Protein AF-A0A0C3FB04-F1 (afdb_monomer_lite)

Sequence (297 aa):
MLVHAVMDLLRGSLTVVPEKDERKKEEKRMLMSLEVWSKAQNLLAKLDSHLKGTCTLTELQDLYDRFVTFLEALRVEKLPAEFLEIKRNAHKVMRPYHSQTLQLVSQCRTLAGYFLKYNNAKNLEALVAALEAAVNALKEATNAINKIEQHTESAAAVKAFANARAEIEKCFKQYDLESGASERSKNMEMAQKKDKERLEQLNTRFSKGDTSKPASLSLIKVTLKVNGKPDVTYETEDTTALSAILWKRAQNEPSLLQGHFEHIASGKRERERIGHNNQVKQIGGTGSTRILYLVSA

Secondary structure (DSSP, 8-state):
-HHHHHHHHHH--------S-HHHHHHHHHHTSHHHHHHHHHHHHHHHHHHTT-S-HHHHHHHHHHHHHHHHHH------HHHHHHHHHHTT--TTSHHHHHHHHHHHHHHHHHHHHH--GGGHHHHHHHHHHHHHHHHHHHHHHHTTTS-PPPHHHHHHHHHHHHHHHHHHHHTT--TTHHHHHHHHHHHHHHHHHHHHHHHHHHHS---S--TT---EEEEEEETTS--EEEEE-TT-BHHHHHHHHHTT-GGGGG-EEEEE-TT-SSEEEE-TT-BGGGS--STTEEEEEEE--

pLDDT: mean 76.71, std 14.87, range [33.38, 93.88]

Foldseek 3Di:
DVVVVVVCVVVPPDPPPPDPDPVVVVVVVLCVDPVLVVLVVVLVVQVVCVVVVNDDPVVSVVSVVVSVVVVLLSPQVPQDPLLVLLVVLLVLQDQLCNQLSVLLNVLLVVLSVLCNVPVDPVLRVLNVQLSVLSSQLSVQSNVVVVVPPPLDDDPSNVVSSVSSLVSSVVSCVVSVNCVCVVVSVVSSVVSNVSSVVVSVVVCVVVVVPPPPPPPPFLFAWEWEDEPPDDIDIDGDGQQDFQLVVQVVVCVVPVQLNQWWKWAAAPPHPDIDTDDRRDGNNVGHDDGRYGYIYTYGD

Radius of gyration: 33.84 Å; chains: 1; bounding box: 70×48×94 Å

Organism: Piloderma croceum (strain F 1598) (NCBI:txid765440)

Structure (mmCIF, N/CA/C/O backbone):
data_AF-A0A0C3FB04-F1
#
_entry.id   AF-A0A0C3FB04-F1
#
loop_
_atom_site.group_PDB
_atom_site.id
_atom_site.type_symbol
_atom_site.label_atom_id
_atom_site.label_alt_id
_atom_site.label_comp_id
_atom_site.label_asym_id
_atom_site.label_entity_id
_atom_site.label_seq_id
_atom_site.pdbx_PDB_ins_code
_atom_site.Cartn_x
_atom_site.Cartn_y
_atom_site.Cartn_z
_atom_site.occupancy
_atom_site.B_iso_or_equiv
_atom_site.auth_seq_id
_atom_site.auth_comp_id
_atom_site.auth_asym_id
_atom_site.auth_atom_id
_atom_site.pdbx_PDB_model_num
ATOM 1 N N . MET A 1 1 ? -38.058 3.256 22.081 1.00 37.28 1 MET A N 1
ATOM 2 C CA . MET A 1 1 ? -37.733 2.563 20.810 1.00 37.28 1 MET A CA 1
ATOM 3 C C . MET A 1 1 ? -36.599 1.544 20.959 1.00 37.28 1 MET A C 1
ATOM 5 O O . MET A 1 1 ? -36.813 0.402 20.589 1.00 37.28 1 MET A O 1
ATOM 9 N N . LEU A 1 2 ? -35.454 1.879 21.571 1.00 33.38 2 LEU A N 1
ATOM 10 C CA . LEU A 1 2 ? -34.337 0.931 21.780 1.00 33.38 2 LEU A CA 1
ATOM 11 C C . LEU A 1 2 ? -34.635 -0.228 22.755 1.00 33.38 2 LEU A C 1
ATOM 13 O O . LEU A 1 2 ? -34.188 -1.344 22.524 1.00 33.38 2 LEU A O 1
ATOM 17 N N . VAL A 1 3 ? -35.459 -0.005 23.785 1.00 36.41 3 VAL A N 1
ATOM 18 C CA . VAL A 1 3 ? -35.887 -1.068 24.721 1.00 36.41 3 VAL A CA 1
ATOM 19 C C . VAL A 1 3 ? -36.746 -2.135 24.027 1.00 36.41 3 VAL A C 1
ATOM 21 O O . VAL A 1 3 ? -36.618 -3.314 24.339 1.00 36.41 3 VAL A O 1
ATOM 24 N N . HIS A 1 4 ? -37.558 -1.746 23.034 1.00 34.69 4 HIS A N 1
ATOM 25 C CA . HIS A 1 4 ? -38.312 -2.701 22.215 1.00 34.69 4 HIS A CA 1
ATOM 26 C C . HIS A 1 4 ? -37.387 -3.513 21.306 1.00 34.69 4 HIS A C 1
ATOM 28 O O . HIS A 1 4 ? -37.519 -4.724 21.270 1.00 34.69 4 HIS A O 1
ATOM 34 N N . ALA A 1 5 ? -36.377 -2.892 20.688 1.00 38.94 5 ALA A N 1
ATOM 35 C CA . ALA A 1 5 ? -35.407 -3.610 19.859 1.00 38.94 5 ALA A CA 1
ATOM 36 C C . ALA A 1 5 ? -34.577 -4.641 20.652 1.00 38.94 5 ALA A C 1
ATOM 38 O O . ALA A 1 5 ? -34.301 -5.725 20.147 1.00 38.94 5 ALA A O 1
ATOM 39 N N . VAL A 1 6 ? -34.212 -4.335 21.904 1.00 42.16 6 VAL A N 1
ATOM 40 C CA . VAL A 1 6 ? -33.482 -5.266 22.787 1.00 42.16 6 VAL A CA 1
ATOM 41 C C . VAL A 1 6 ? -34.400 -6.380 23.308 1.00 42.16 6 VAL A C 1
ATOM 43 O O . VAL A 1 6 ? -33.993 -7.540 23.343 1.00 42.16 6 VAL A O 1
ATOM 46 N N . MET A 1 7 ? -35.656 -6.065 23.643 1.00 41.69 7 MET A N 1
ATOM 47 C CA . MET A 1 7 ? -36.666 -7.060 24.033 1.00 41.69 7 MET A CA 1
ATOM 48 C C . MET A 1 7 ? -37.085 -7.970 22.869 1.00 41.69 7 MET A C 1
ATOM 50 O O . MET A 1 7 ? -37.296 -9.160 23.089 1.00 41.69 7 MET A O 1
ATOM 54 N N . ASP A 1 8 ? -37.153 -7.457 21.641 1.00 42.53 8 ASP A N 1
ATOM 55 C CA . ASP A 1 8 ? -37.449 -8.239 20.435 1.00 42.53 8 ASP A CA 1
ATOM 56 C C . ASP A 1 8 ? -36.265 -9.145 20.054 1.00 42.53 8 ASP A C 1
ATOM 58 O O . ASP A 1 8 ? -36.472 -10.270 19.596 1.00 42.53 8 ASP A O 1
ATOM 62 N N . LEU A 1 9 ? -35.023 -8.727 20.338 1.00 44.19 9 LEU A N 1
ATOM 63 C CA . LEU A 1 9 ? -33.836 -9.581 20.210 1.00 44.19 9 LEU A CA 1
ATOM 64 C C . LEU A 1 9 ? -33.805 -10.704 21.262 1.00 44.19 9 LEU A C 1
ATOM 66 O O . LEU A 1 9 ? -33.392 -11.820 20.954 1.00 44.19 9 LEU A O 1
ATOM 70 N N . LEU A 1 10 ? -34.255 -10.414 22.489 1.00 42.81 10 LEU A N 1
ATOM 71 C CA . LEU A 1 10 ? -34.324 -11.376 23.597 1.00 42.81 10 LEU A CA 1
ATOM 72 C C . LEU A 1 10 ? -35.517 -12.340 23.475 1.00 42.81 10 LEU A C 1
ATOM 74 O O . LEU A 1 10 ? -35.394 -13.503 23.851 1.00 42.81 10 LEU A O 1
ATOM 78 N N . ARG A 1 11 ? -36.653 -11.900 22.914 1.00 44.22 11 ARG A N 1
ATOM 79 C CA . ARG A 1 11 ? -37.803 -12.768 22.583 1.00 44.22 11 ARG A CA 1
ATOM 80 C C . ARG A 1 11 ? -37.593 -13.569 21.293 1.00 44.22 11 ARG A C 1
ATOM 82 O O . ARG A 1 11 ? -38.241 -14.592 21.104 1.00 44.22 11 ARG A O 1
ATOM 89 N N . GLY A 1 12 ? -36.681 -13.134 20.425 1.00 39.59 12 GLY A N 1
ATOM 90 C CA . GLY A 1 12 ? -36.404 -13.714 19.110 1.00 39.59 12 GLY A CA 1
ATOM 91 C C . GLY A 1 12 ? -35.490 -14.946 19.079 1.00 39.59 12 GLY A C 1
ATOM 92 O O . GLY A 1 12 ? -34.876 -15.201 18.042 1.00 39.59 12 GLY A O 1
ATOM 93 N N . SER A 1 13 ? -35.364 -15.733 20.154 1.00 46.00 13 SER A N 1
ATOM 94 C CA . SER A 1 13 ? -34.745 -17.059 20.029 1.00 46.00 13 SER A CA 1
ATOM 95 C C . SER A 1 13 ? -35.788 -18.060 19.528 1.00 46.00 13 SER A C 1
ATOM 97 O O . SER A 1 13 ? -36.655 -18.439 20.309 1.00 46.00 13 SER A O 1
ATOM 99 N N . LEU A 1 14 ? -35.709 -18.477 18.253 1.00 37.06 14 LEU A N 1
ATOM 100 C CA . LEU A 1 14 ? -35.832 -19.892 17.821 1.00 37.06 14 LEU A CA 1
ATOM 101 C C . LEU A 1 14 ? -36.008 -20.127 16.314 1.00 37.06 14 LEU A C 1
ATOM 103 O O . LEU A 1 14 ? -35.983 -21.281 15.896 1.00 37.06 14 LEU A O 1
ATOM 107 N N . THR A 1 15 ? -36.097 -19.114 15.453 1.00 34.28 15 THR A N 1
ATOM 108 C CA . THR A 1 15 ? -36.020 -19.387 14.008 1.00 34.28 15 THR A CA 1
ATOM 109 C C . THR A 1 15 ? -34.567 -19.334 13.556 1.00 34.28 15 THR A C 1
ATOM 111 O O . THR A 1 15 ? -34.034 -18.273 13.226 1.00 34.28 15 THR A O 1
ATOM 114 N N . VAL A 1 16 ? -33.917 -20.502 13.549 1.00 42.31 16 VAL A N 1
ATOM 115 C CA . VAL A 1 16 ? -32.653 -20.746 12.840 1.00 42.31 16 VAL A CA 1
ATOM 116 C C . VAL A 1 16 ? -32.939 -20.642 11.341 1.00 42.31 16 VAL A C 1
ATOM 118 O O . VAL A 1 16 ? -33.059 -21.635 10.631 1.00 42.31 16 VAL A O 1
ATOM 121 N N . VAL A 1 17 ? -33.105 -19.416 10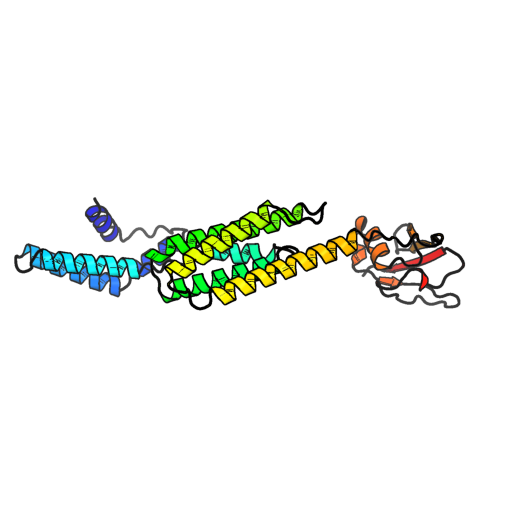.851 1.00 39.81 17 VAL A N 1
ATOM 122 C CA . VAL A 1 17 ? -33.005 -19.141 9.422 1.00 39.81 17 VAL A CA 1
ATOM 123 C C . VAL A 1 17 ? -31.511 -19.168 9.104 1.00 39.81 17 VAL A C 1
ATOM 125 O O . VAL A 1 17 ? -30.749 -18.450 9.761 1.00 39.81 17 VAL A O 1
ATOM 128 N N . PRO A 1 18 ? -31.049 -20.003 8.158 1.00 37.28 18 PRO A N 1
ATOM 129 C CA . PRO A 1 18 ? -29.648 -20.030 7.769 1.00 37.28 18 PRO A CA 1
ATOM 130 C C . PRO A 1 18 ? -29.292 -18.703 7.086 1.00 37.28 18 PRO A C 1
ATOM 132 O O . PRO A 1 18 ? -29.478 -18.516 5.885 1.00 37.28 18 PRO A O 1
ATOM 135 N N . GLU A 1 19 ? -28.805 -17.749 7.877 1.00 46.69 19 GLU A N 1
ATOM 136 C CA . GLU A 1 19 ? -28.277 -16.477 7.397 1.00 46.69 19 GLU A CA 1
ATOM 137 C C . GLU A 1 19 ? -26.945 -16.744 6.681 1.00 46.69 19 GLU A C 1
ATOM 139 O O . GLU A 1 19 ? -25.983 -17.211 7.289 1.00 46.69 19 GLU A O 1
ATOM 144 N N . LYS A 1 20 ? -26.900 -16.462 5.370 1.00 46.09 20 LYS A N 1
ATOM 145 C CA . LYS A 1 20 ? -25.712 -16.631 4.507 1.00 46.09 20 LYS A CA 1
ATOM 146 C C . LYS A 1 20 ? -24.540 -15.708 4.872 1.00 46.09 20 LYS A C 1
ATOM 148 O O . LYS A 1 20 ? -23.463 -15.847 4.301 1.00 46.09 20 LYS A O 1
ATOM 153 N N . ASP A 1 21 ? -24.751 -14.758 5.778 1.00 48.25 21 ASP A N 1
ATOM 154 C CA . ASP A 1 21 ? -23.776 -13.733 6.124 1.00 48.25 21 ASP A CA 1
ATOM 155 C C . ASP A 1 21 ? -22.999 -14.152 7.381 1.00 48.25 21 ASP A C 1
ATOM 157 O O . ASP A 1 21 ? -23.477 -14.024 8.511 1.00 48.25 21 ASP A O 1
ATOM 161 N N . GLU A 1 22 ? -21.785 -14.672 7.180 1.00 51.78 22 GLU A N 1
ATOM 162 C CA . GLU A 1 22 ? -20.853 -15.095 8.243 1.00 51.78 22 GLU A CA 1
ATOM 163 C C . GLU A 1 22 ? -20.675 -14.009 9.329 1.00 51.78 22 GLU A C 1
ATOM 165 O O . GLU A 1 22 ? -20.507 -14.330 10.506 1.00 51.78 22 GLU A O 1
ATOM 170 N N . ARG A 1 23 ? -20.817 -12.722 8.962 1.00 49.25 23 ARG A N 1
ATOM 171 C CA . ARG A 1 23 ? -20.740 -11.562 9.873 1.00 49.25 23 ARG A CA 1
ATOM 172 C C . ARG A 1 23 ? -21.799 -11.601 10.975 1.00 49.25 23 ARG A C 1
ATOM 174 O O . ARG A 1 23 ? -21.465 -11.507 12.153 1.00 49.25 23 ARG A O 1
ATOM 181 N N . LYS A 1 24 ? -23.064 -11.821 10.606 1.00 54.47 24 LYS A N 1
ATOM 182 C CA . LYS A 1 24 ? -24.186 -11.848 11.559 1.00 54.47 24 LYS A CA 1
ATOM 183 C C . LYS A 1 24 ? -24.142 -13.070 12.472 1.00 54.47 24 LYS A C 1
ATOM 185 O O . LYS A 1 24 ? -24.641 -13.038 13.595 1.00 54.47 24 LYS A O 1
ATOM 190 N N . LYS A 1 25 ? -23.543 -14.164 11.996 1.00 57.09 25 LYS A N 1
ATOM 191 C CA . LYS A 1 25 ? -23.400 -15.415 12.750 1.00 57.09 25 LYS A CA 1
ATOM 192 C C . LYS A 1 25 ? -22.383 -15.278 13.882 1.00 57.09 25 LYS A C 1
ATOM 194 O O . LYS A 1 25 ? -22.600 -15.819 14.965 1.00 57.09 25 LYS A O 1
ATOM 199 N N . GLU A 1 26 ? -21.296 -14.553 13.643 1.00 54.94 26 GLU A N 1
ATOM 200 C CA . GLU A 1 26 ? -20.238 -14.336 14.629 1.00 54.94 26 GLU A CA 1
ATOM 201 C C . GLU A 1 26 ? -20.618 -13.256 15.653 1.00 54.94 26 GLU A C 1
ATOM 203 O O . GLU A 1 26 ? -20.438 -13.473 16.849 1.00 54.94 26 GLU A O 1
ATOM 208 N N . GLU A 1 27 ? -21.280 -12.177 15.221 1.00 56.44 27 GLU A N 1
ATOM 209 C CA . GLU A 1 27 ? -21.899 -11.192 16.124 1.00 56.44 27 GLU A CA 1
ATOM 210 C C . GLU A 1 27 ? -22.939 -11.840 17.047 1.00 56.44 27 GLU A C 1
ATOM 212 O O . GLU A 1 27 ? -22.905 -11.631 18.260 1.00 56.44 27 GLU A O 1
ATOM 217 N N . LYS A 1 28 ? -23.814 -12.707 16.510 1.00 63.09 28 LYS A N 1
ATOM 218 C CA . LYS A 1 28 ? -24.746 -13.496 17.332 1.00 63.09 28 LYS A CA 1
ATOM 219 C C . LYS A 1 28 ? -24.009 -14.370 18.347 1.00 63.09 28 LYS A C 1
ATOM 221 O O . LYS A 1 28 ? -24.443 -14.434 19.489 1.00 63.09 28 LYS A O 1
ATOM 226 N N . ARG A 1 29 ? -22.896 -15.020 17.980 1.00 63.53 29 ARG A N 1
ATOM 227 C CA . ARG A 1 29 ? -22.105 -15.832 18.929 1.00 63.53 29 ARG A CA 1
ATOM 228 C C . ARG A 1 29 ? -21.470 -14.995 20.038 1.00 63.53 29 ARG A C 1
ATOM 230 O O . ARG A 1 29 ? -21.470 -15.445 21.177 1.00 63.53 29 ARG A O 1
ATOM 237 N N . MET A 1 30 ? -20.959 -13.804 19.727 1.00 61.84 30 MET A N 1
ATOM 238 C CA . MET A 1 30 ? -20.375 -12.911 20.735 1.00 61.84 30 MET A CA 1
ATOM 239 C C . MET A 1 30 ? -21.437 -12.338 21.681 1.00 61.84 30 MET A C 1
ATOM 241 O O . MET A 1 30 ? -21.228 -12.321 22.892 1.00 61.84 30 MET A O 1
ATOM 245 N N . LEU A 1 31 ? -22.606 -11.951 21.159 1.00 64.31 31 LEU A N 1
ATOM 246 C CA . LEU A 1 31 ? -23.754 -11.524 21.972 1.00 64.31 31 LEU A CA 1
ATOM 247 C C . LEU A 1 31 ? -24.335 -12.669 22.818 1.00 64.31 31 LEU A C 1
ATOM 249 O O . LEU A 1 31 ? -24.886 -12.429 23.885 1.00 64.31 31 LEU A O 1
ATOM 253 N N . MET A 1 32 ? -24.172 -13.916 22.367 1.00 65.62 32 MET A N 1
ATOM 254 C CA . MET A 1 32 ? -24.508 -15.128 23.123 1.00 65.62 32 MET A CA 1
ATOM 255 C C . MET A 1 32 ? -23.403 -15.559 24.101 1.00 65.62 32 MET A C 1
ATOM 257 O O . MET A 1 32 ? -23.539 -16.603 24.740 1.00 65.62 32 MET A O 1
ATOM 261 N N . SER A 1 33 ? -22.302 -14.810 24.225 1.00 73.62 33 SER A N 1
ATOM 262 C CA . SER A 1 33 ? -21.228 -15.169 25.152 1.00 73.62 33 SER A CA 1
ATOM 263 C C . SER A 1 33 ? -21.699 -15.105 26.607 1.00 73.62 33 SER A C 1
ATOM 265 O O . SER A 1 33 ? -22.528 -14.277 26.995 1.00 73.62 33 SER A O 1
ATOM 267 N N . LEU A 1 34 ? -21.145 -15.997 27.430 1.00 73.94 34 LEU A N 1
ATOM 268 C CA . LEU A 1 34 ? -21.537 -16.160 28.830 1.00 73.94 34 LEU A CA 1
ATOM 269 C C . LEU A 1 34 ? -21.280 -14.887 29.661 1.00 73.94 34 LEU A C 1
ATOM 271 O O . LEU A 1 34 ? -22.013 -14.597 30.601 1.00 73.94 34 LEU A O 1
ATOM 275 N N . GLU A 1 35 ? -20.269 -14.101 29.282 1.00 75.19 35 GLU A N 1
ATOM 276 C CA . GLU A 1 35 ? -19.929 -12.827 29.924 1.00 75.19 35 GLU A CA 1
ATOM 277 C C . GLU A 1 35 ? -20.911 -11.697 29.587 1.00 75.19 35 GLU A C 1
ATOM 279 O O . GLU A 1 35 ? -21.252 -10.900 30.463 1.00 75.19 35 GLU A O 1
ATOM 284 N N . VAL A 1 36 ? -21.403 -11.633 28.343 1.00 80.00 36 VAL A N 1
ATOM 285 C CA . VAL A 1 36 ? -22.462 -10.682 27.959 1.00 80.00 36 VAL A CA 1
ATOM 286 C C . VAL A 1 36 ? -23.743 -11.005 28.712 1.00 80.00 36 VAL A C 1
ATOM 288 O O . VAL A 1 36 ? -24.353 -10.110 29.301 1.00 80.00 36 VAL A O 1
ATOM 291 N N . TRP A 1 37 ? -24.110 -12.286 28.766 1.00 80.88 37 TRP A N 1
ATOM 292 C CA . TRP A 1 37 ? -25.287 -12.741 29.498 1.00 80.88 37 TRP A CA 1
ATOM 293 C C . TRP A 1 37 ? -25.193 -12.486 31.001 1.00 80.88 37 TRP A C 1
ATOM 295 O O . TRP A 1 37 ? -26.170 -12.024 31.586 1.00 80.88 37 TRP A O 1
ATOM 305 N N . SER A 1 38 ? -24.039 -12.715 31.633 1.00 79.94 38 SER A N 1
ATOM 306 C CA . SER A 1 38 ? -23.887 -12.477 33.075 1.00 79.94 38 SER A CA 1
ATOM 307 C C . SER A 1 38 ? -24.001 -10.991 33.432 1.00 79.94 38 SER A C 1
ATOM 309 O O . SER A 1 38 ? -24.670 -10.632 34.403 1.00 79.94 38 SER A O 1
ATOM 311 N N . LYS A 1 39 ? -23.422 -10.100 32.617 1.00 80.38 39 LYS A N 1
ATOM 312 C CA . LYS A 1 39 ? -23.543 -8.648 32.809 1.00 80.38 39 LYS A CA 1
ATOM 313 C C . LYS A 1 39 ? -24.953 -8.137 32.510 1.00 80.38 39 LYS A C 1
ATOM 315 O O . LYS A 1 39 ? -25.446 -7.296 33.260 1.00 80.38 39 LYS A O 1
ATOM 320 N N . ALA A 1 40 ? -25.625 -8.680 31.494 1.00 82.50 40 ALA A N 1
ATOM 321 C CA . ALA A 1 40 ? -27.026 -8.371 31.208 1.00 82.50 40 ALA A CA 1
ATOM 322 C C . ALA A 1 40 ? -27.958 -8.833 32.343 1.00 82.50 40 ALA A C 1
ATOM 324 O O . ALA A 1 40 ? -28.843 -8.088 32.756 1.00 82.50 40 ALA A O 1
ATOM 325 N N . GLN A 1 41 ? -27.729 -10.025 32.903 1.00 83.75 41 GLN A N 1
ATOM 326 C CA . GLN A 1 41 ? -28.463 -10.520 34.072 1.00 83.75 41 GLN A CA 1
ATOM 327 C C . GLN A 1 41 ? -28.237 -9.644 35.306 1.00 83.75 41 GLN A C 1
ATOM 329 O O . GLN A 1 41 ? -29.183 -9.374 36.040 1.00 83.75 41 GLN A O 1
ATOM 334 N N . ASN A 1 42 ? -27.012 -9.159 35.518 1.00 83.38 42 ASN A N 1
ATOM 335 C CA . ASN A 1 42 ? -26.708 -8.248 36.620 1.00 83.38 42 ASN A CA 1
ATOM 336 C C . ASN A 1 42 ? -27.442 -6.901 36.463 1.00 83.38 42 ASN A C 1
ATOM 338 O O . ASN A 1 42 ? -28.042 -6.405 37.418 1.00 83.38 42 ASN A O 1
ATOM 342 N N . LEU A 1 43 ? -27.481 -6.355 35.241 1.00 85.62 43 LEU A N 1
ATOM 343 C CA . LEU A 1 43 ? -28.269 -5.161 34.923 1.00 85.62 43 LEU A CA 1
ATOM 344 C C . LEU A 1 43 ? -29.762 -5.389 35.218 1.00 85.62 43 LEU A C 1
ATOM 346 O O . LEU A 1 43 ? -30.379 -4.572 35.896 1.00 85.62 43 LEU A O 1
ATOM 350 N N . LEU A 1 44 ? -30.325 -6.515 34.765 1.00 84.00 44 LEU A N 1
ATOM 351 C CA . LEU A 1 44 ? -31.729 -6.874 34.998 1.00 84.00 44 LEU A CA 1
ATOM 352 C C . LEU A 1 44 ? -32.048 -7.043 36.490 1.00 84.00 44 LEU A C 1
ATOM 354 O O . LEU A 1 44 ? -33.044 -6.503 36.962 1.00 84.00 44 LEU A O 1
ATOM 358 N N . ALA A 1 45 ? -31.182 -7.711 37.255 1.00 83.88 45 ALA A N 1
ATOM 359 C CA . ALA A 1 45 ? -31.362 -7.897 38.697 1.00 83.88 45 ALA A CA 1
ATOM 360 C C . ALA A 1 45 ? -31.353 -6.564 39.467 1.00 83.88 45 ALA A C 1
ATOM 362 O O . ALA A 1 45 ? -32.085 -6.381 40.447 1.00 83.88 45 ALA A O 1
ATOM 363 N N . LYS A 1 46 ? -30.540 -5.603 39.016 1.00 81.19 46 LYS A N 1
ATOM 364 C CA . LYS A 1 46 ? -30.507 -4.245 39.572 1.00 81.19 46 LYS A CA 1
ATOM 365 C C . LYS A 1 46 ? -31.712 -3.405 39.160 1.00 81.19 46 LYS A C 1
ATOM 367 O O . LYS A 1 46 ? -32.212 -2.643 39.985 1.00 81.19 46 LYS A O 1
ATOM 372 N N . LEU A 1 47 ? -32.237 -3.614 37.957 1.00 82.75 47 LEU A N 1
ATOM 373 C CA . LEU A 1 47 ? -33.493 -3.022 37.496 1.00 82.75 47 LEU A CA 1
ATOM 374 C C . LEU A 1 47 ? -34.683 -3.514 38.337 1.00 82.75 47 LEU A C 1
ATOM 376 O O . LEU A 1 47 ? -35.470 -2.701 38.818 1.00 82.75 47 LEU A O 1
ATOM 380 N N . ASP A 1 48 ? -34.748 -4.815 38.626 1.00 81.62 48 ASP A N 1
ATOM 381 C CA . ASP A 1 48 ? -35.753 -5.397 39.529 1.00 81.62 48 ASP A CA 1
ATOM 382 C C . ASP A 1 48 ? -35.631 -4.861 40.962 1.00 81.62 48 ASP A C 1
ATOM 384 O O . ASP A 1 48 ? -36.631 -4.651 41.650 1.00 81.62 48 ASP A O 1
ATOM 388 N N . SER A 1 49 ? -34.403 -4.616 41.422 1.00 80.44 49 SER A N 1
ATOM 389 C CA . SER A 1 49 ? -34.140 -4.014 42.736 1.00 80.44 49 SER A CA 1
ATOM 390 C C . SER A 1 49 ? -34.578 -2.544 42.787 1.00 80.44 49 SER A C 1
ATOM 392 O O . SER A 1 49 ? -35.142 -2.094 43.782 1.00 80.44 49 SER A O 1
ATOM 394 N N . HIS A 1 50 ? -34.396 -1.800 41.695 1.00 77.69 50 HIS A N 1
ATOM 395 C CA . HIS A 1 50 ? -34.891 -0.430 41.571 1.00 77.69 50 HIS A CA 1
ATOM 396 C C . HIS A 1 50 ? -36.427 -0.371 41.575 1.00 77.69 50 HIS A C 1
ATOM 398 O O . HIS A 1 50 ? -36.999 0.436 42.305 1.00 77.69 50 HIS A O 1
ATOM 404 N N . LEU A 1 51 ? -37.102 -1.282 40.862 1.00 79.31 51 LEU A N 1
ATOM 405 C CA . LEU A 1 51 ? -38.570 -1.399 40.880 1.00 79.31 51 LEU A CA 1
ATOM 406 C C . LEU A 1 51 ? -39.127 -1.742 42.274 1.00 79.31 51 LEU A C 1
ATOM 408 O O . LEU A 1 51 ? -40.246 -1.358 42.601 1.00 79.31 51 LEU A O 1
ATOM 412 N N . LYS A 1 52 ? -38.338 -2.428 43.109 1.00 84.88 52 LYS A N 1
ATOM 413 C CA . LYS A 1 52 ? -38.653 -2.730 44.518 1.00 84.88 52 LYS A CA 1
ATOM 414 C C . LYS A 1 52 ? -38.247 -1.614 45.494 1.00 84.88 52 LYS A C 1
ATOM 416 O O . LYS A 1 52 ? -38.441 -1.770 46.696 1.00 84.88 52 LYS A O 1
ATOM 421 N N . GLY A 1 53 ? -37.692 -0.504 44.998 1.00 76.19 53 GLY A N 1
ATOM 422 C CA . GLY A 1 53 ? -37.341 0.681 45.785 1.00 76.19 53 GLY A CA 1
ATOM 423 C C . GLY A 1 53 ? -36.017 0.598 46.554 1.00 76.19 53 GLY A C 1
ATOM 424 O O . GLY A 1 53 ? -35.766 1.446 47.404 1.00 76.19 53 GLY A O 1
ATOM 425 N N . THR A 1 54 ? -35.163 -0.396 46.287 1.00 74.12 54 THR A N 1
ATOM 426 C CA . THR A 1 54 ? -33.920 -0.636 47.051 1.00 74.12 54 THR A CA 1
ATOM 427 C C . THR A 1 54 ? -32.645 -0.144 46.361 1.00 74.12 54 THR A C 1
ATOM 429 O O . THR A 1 54 ? -31.559 -0.287 46.917 1.00 74.12 54 THR A O 1
ATOM 432 N N . CYS A 1 55 ? -32.744 0.434 45.161 1.00 77.19 55 CYS A N 1
ATOM 433 C CA . CYS A 1 55 ? -31.602 0.926 44.386 1.00 77.19 55 CYS A CA 1
ATOM 434 C C . CYS A 1 55 ? -31.886 2.327 43.836 1.00 77.19 55 CYS A C 1
ATOM 436 O O . CYS A 1 55 ? -33.028 2.643 43.492 1.00 77.19 55 CYS A O 1
ATOM 438 N N . THR A 1 56 ? -30.855 3.168 43.755 1.00 81.69 56 THR A N 1
ATOM 439 C CA . THR A 1 56 ? -30.961 4.535 43.234 1.00 81.69 56 THR A CA 1
ATOM 440 C C . THR A 1 56 ? -30.853 4.562 41.707 1.00 81.69 56 THR A C 1
ATOM 442 O O . THR A 1 56 ? -30.200 3.717 41.097 1.00 81.69 56 THR A O 1
ATOM 445 N N . LEU A 1 57 ? -31.484 5.554 41.070 1.00 80.75 57 LEU A N 1
ATOM 446 C CA . LEU A 1 57 ? -31.445 5.711 39.610 1.00 80.75 57 LEU A CA 1
ATOM 447 C C . LEU A 1 57 ? -30.010 5.929 39.089 1.00 80.75 57 LEU A C 1
ATOM 449 O O . LEU A 1 57 ? -29.648 5.420 38.034 1.00 80.75 57 LEU A O 1
ATOM 453 N N . THR A 1 58 ? -29.179 6.632 39.859 1.00 82.62 58 THR A N 1
ATOM 454 C CA . THR A 1 58 ? -27.761 6.887 39.561 1.00 82.62 58 THR A CA 1
ATOM 455 C C . THR A 1 58 ? -26.927 5.611 39.490 1.00 82.62 58 THR A C 1
ATOM 457 O O . THR A 1 58 ? -26.142 5.450 38.562 1.00 82.62 58 THR A O 1
ATOM 460 N N . GLU A 1 59 ? -27.131 4.662 40.407 1.00 78.69 59 GLU A N 1
ATOM 461 C CA . GLU A 1 59 ? -26.431 3.369 40.367 1.00 78.69 59 GLU A CA 1
ATOM 462 C C . GLU A 1 59 ? -26.821 2.540 39.141 1.00 78.69 59 GLU A C 1
ATOM 464 O O . GLU A 1 59 ? -25.983 1.844 38.563 1.00 78.69 59 GLU A O 1
ATOM 469 N N . LEU A 1 60 ? -28.097 2.605 38.747 1.00 83.12 60 LEU A N 1
ATOM 470 C CA . LEU A 1 60 ? -28.600 1.921 37.560 1.00 83.12 60 LEU A CA 1
ATOM 471 C C . LEU A 1 60 ? -27.994 2.518 36.284 1.00 83.12 60 LEU A C 1
ATOM 473 O O . LEU A 1 60 ? -27.625 1.774 35.376 1.00 83.12 60 LEU A O 1
ATOM 477 N N . GLN A 1 61 ? -27.867 3.845 36.235 1.00 82.69 61 GLN A N 1
ATOM 478 C CA . GLN A 1 61 ? -27.291 4.564 35.104 1.00 82.69 61 GLN A CA 1
ATOM 479 C C . GLN A 1 61 ? -25.798 4.254 34.940 1.00 82.69 61 GLN A C 1
ATOM 481 O O . GLN A 1 61 ? -25.379 3.859 33.856 1.00 82.69 61 GLN A O 1
ATOM 486 N N . ASP A 1 62 ? -25.028 4.276 36.031 1.00 84.75 62 ASP A N 1
ATOM 487 C CA . ASP A 1 62 ? -23.615 3.874 36.024 1.00 84.75 62 ASP A CA 1
ATOM 488 C C . ASP A 1 62 ? -23.426 2.423 35.548 1.00 84.75 62 ASP A C 1
ATOM 490 O O . ASP A 1 62 ? -22.486 2.105 34.816 1.00 84.75 62 ASP A O 1
ATOM 494 N N . LEU A 1 63 ? -24.311 1.511 35.964 1.00 83.12 63 LEU A N 1
ATOM 495 C CA . LEU A 1 63 ? -24.285 0.113 35.526 1.00 83.12 63 LEU A CA 1
ATOM 496 C C . LEU A 1 63 ? -24.638 -0.041 34.046 1.00 83.12 63 LEU A C 1
ATOM 498 O O . LEU A 1 63 ? -24.023 -0.859 33.358 1.00 83.12 63 LEU A O 1
ATOM 502 N N . TYR A 1 64 ? -25.601 0.741 33.564 1.00 81.81 64 TYR A N 1
ATOM 503 C CA . TYR A 1 64 ? -25.971 0.785 32.157 1.00 81.81 64 TYR A CA 1
ATOM 504 C C . TYR A 1 64 ? -24.816 1.307 31.297 1.00 81.81 64 TYR A C 1
ATOM 506 O O . TYR A 1 64 ? -24.433 0.642 30.337 1.00 81.81 64 TYR A O 1
ATOM 514 N N . ASP A 1 65 ? -24.179 2.409 31.689 1.00 81.88 65 ASP A N 1
ATOM 515 C CA . ASP A 1 65 ? -23.046 2.986 30.959 1.00 81.88 65 ASP A CA 1
ATOM 516 C C . ASP A 1 65 ? -21.840 2.033 30.940 1.00 81.88 65 ASP A C 1
ATOM 518 O O . ASP A 1 65 ? -21.187 1.847 29.908 1.00 81.88 65 ASP A O 1
ATOM 522 N N . ARG A 1 66 ? -21.583 1.324 32.050 1.00 80.62 66 ARG A N 1
ATOM 523 C CA . ARG A 1 66 ? -20.573 0.247 32.116 1.00 80.62 66 ARG A CA 1
ATOM 524 C C . ARG A 1 66 ? -20.910 -0.944 31.222 1.00 80.62 66 ARG A C 1
ATOM 526 O O . ARG A 1 66 ? -20.009 -1.617 30.724 1.00 80.62 66 ARG A O 1
ATOM 533 N N . PHE A 1 67 ? -22.192 -1.252 31.052 1.00 80.06 67 PHE A N 1
ATOM 534 C CA . PHE A 1 67 ? -22.631 -2.329 30.173 1.00 80.06 67 PHE A CA 1
ATOM 535 C C . PHE A 1 67 ? -22.516 -1.930 28.699 1.00 80.06 67 PHE A C 1
ATOM 537 O O . PHE A 1 67 ? -22.015 -2.717 27.900 1.00 80.06 67 PHE A O 1
ATOM 544 N N . VAL A 1 68 ? -22.890 -0.697 28.348 1.00 78.38 68 VAL A N 1
ATOM 545 C CA . VAL A 1 68 ? -22.731 -0.151 26.992 1.00 78.38 68 VAL A CA 1
ATOM 546 C C . VAL A 1 68 ? -21.256 -0.088 26.605 1.00 78.38 68 VAL A C 1
ATOM 548 O O . VAL A 1 68 ? -20.887 -0.641 25.575 1.00 78.38 68 VAL A O 1
ATOM 551 N N . THR A 1 69 ? -20.392 0.465 27.458 1.00 75.88 69 THR A N 1
ATOM 552 C CA . THR A 1 69 ? -18.936 0.491 27.210 1.00 75.88 69 THR A CA 1
ATOM 553 C C . THR A 1 69 ? -18.332 -0.910 27.093 1.00 75.88 69 THR A C 1
ATOM 555 O O . THR A 1 69 ? -17.438 -1.130 26.279 1.00 75.88 69 THR A O 1
ATOM 558 N N . PHE A 1 70 ? -18.839 -1.891 27.847 1.00 73.81 70 PHE A N 1
ATOM 559 C CA . PHE A 1 70 ? -18.445 -3.293 27.691 1.00 73.81 70 PHE A CA 1
ATOM 560 C C . PHE A 1 70 ? -18.878 -3.878 26.337 1.00 73.81 70 PHE A C 1
ATOM 562 O O . PHE A 1 70 ? -18.090 -4.567 25.694 1.00 73.81 70 PHE A O 1
ATOM 569 N N . LEU A 1 71 ? -20.099 -3.588 25.878 1.00 70.44 71 LEU A N 1
ATOM 570 C CA . LEU A 1 71 ? -20.578 -4.014 24.560 1.00 70.44 71 LEU A CA 1
ATOM 571 C C . LEU A 1 71 ? -19.822 -3.328 23.415 1.00 70.44 71 LEU A C 1
ATOM 573 O O . LEU A 1 71 ? -19.539 -3.967 22.403 1.00 70.44 71 LEU A O 1
ATOM 577 N N . GLU A 1 72 ? -19.467 -2.056 23.574 1.00 66.62 72 GLU A N 1
ATOM 578 C CA . GLU A 1 72 ? -18.626 -1.319 22.628 1.00 66.62 72 GLU A CA 1
ATOM 579 C C . GLU A 1 72 ? -17.207 -1.893 22.575 1.00 66.62 72 GLU A C 1
ATOM 581 O O . GLU A 1 72 ? -16.680 -2.094 21.487 1.00 66.62 72 GLU A O 1
ATOM 586 N N . ALA A 1 73 ? -16.618 -2.254 23.719 1.00 62.59 73 ALA A N 1
ATOM 587 C CA . ALA A 1 73 ? -15.309 -2.909 23.770 1.00 62.59 73 ALA A CA 1
ATOM 588 C C . ALA A 1 73 ? -15.319 -4.328 23.166 1.00 62.59 73 ALA A C 1
ATOM 590 O O . ALA A 1 73 ? -14.314 -4.778 22.614 1.00 62.59 73 ALA A O 1
ATOM 591 N N . LEU A 1 74 ? -16.454 -5.031 23.260 1.00 60.56 74 LEU A N 1
ATOM 592 C CA . LEU A 1 74 ? -16.671 -6.352 22.663 1.00 60.56 74 LEU A CA 1
ATOM 593 C C . LEU A 1 74 ? -16.905 -6.319 21.157 1.00 60.56 74 LEU A C 1
ATOM 595 O O . LEU A 1 74 ? -16.766 -7.359 20.505 1.00 60.56 74 LEU A O 1
ATOM 599 N N . ARG A 1 75 ? -17.238 -5.157 20.583 1.00 58.56 75 ARG A N 1
ATOM 600 C CA . ARG A 1 75 ? -17.106 -4.971 19.141 1.00 58.56 75 ARG A CA 1
ATOM 601 C C . ARG A 1 75 ? -15.614 -4.990 18.836 1.00 58.56 75 ARG A C 1
ATOM 6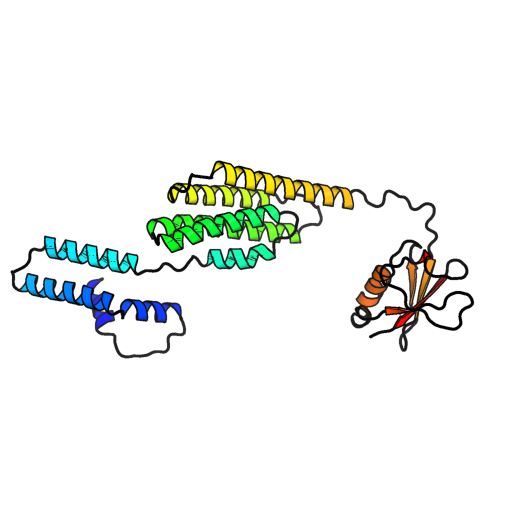03 O O . ARG A 1 75 ? -14.927 -3.975 18.835 1.00 58.56 75 ARG A O 1
ATOM 610 N N . VAL A 1 76 ? -15.098 -6.190 18.596 1.00 52.28 76 VAL A N 1
ATOM 611 C CA . VAL A 1 76 ? -13.862 -6.369 17.848 1.00 52.28 76 VAL A CA 1
ATOM 612 C C . VAL A 1 76 ? -14.173 -5.814 16.468 1.00 52.28 76 VAL A C 1
ATOM 614 O O . VAL A 1 76 ? -14.745 -6.513 15.627 1.00 52.28 76 VAL A O 1
ATOM 617 N N . GLU A 1 77 ? -13.881 -4.534 16.251 1.00 57.84 77 GLU A N 1
ATOM 618 C CA . GLU A 1 77 ? -13.919 -3.979 14.912 1.00 57.84 77 GLU A CA 1
ATOM 619 C C . GLU A 1 77 ? -12.856 -4.733 14.127 1.00 57.84 77 GLU A C 1
ATOM 621 O O . GLU A 1 77 ? -11.647 -4.559 14.291 1.00 57.84 77 GLU A O 1
ATOM 626 N N . LYS A 1 78 ? -13.325 -5.692 13.321 1.00 62.56 78 LYS A N 1
ATOM 627 C CA . LYS A 1 78 ? -12.464 -6.376 12.370 1.00 62.56 78 LYS A CA 1
ATOM 628 C C . LYS A 1 78 ? -11.811 -5.300 11.519 1.00 62.56 78 LYS A C 1
ATOM 630 O O . LYS A 1 78 ? -12.444 -4.315 11.149 1.00 62.56 78 LYS A O 1
ATOM 635 N N . LEU A 1 79 ? -10.538 -5.526 11.218 1.00 69.31 79 LEU A N 1
ATOM 636 C CA . LEU A 1 79 ? -9.739 -4.629 10.406 1.00 69.31 79 LEU A CA 1
ATOM 637 C C . LEU A 1 79 ? -10.529 -4.163 9.162 1.00 69.31 79 LEU A C 1
ATOM 639 O O . LEU A 1 79 ? -11.122 -5.028 8.502 1.00 69.31 79 LEU A O 1
ATOM 643 N N . PRO A 1 80 ? -10.528 -2.858 8.825 1.00 78.62 80 PRO A N 1
ATOM 644 C CA . PRO A 1 80 ? -11.335 -2.347 7.721 1.00 78.62 80 PRO A CA 1
ATOM 645 C C . PRO A 1 80 ? -11.065 -3.085 6.401 1.00 78.62 80 PRO A C 1
ATOM 647 O O . PRO A 1 80 ? -9.939 -3.534 6.133 1.00 78.62 80 PRO A O 1
ATOM 650 N N . ALA A 1 81 ? -12.103 -3.245 5.574 1.00 80.75 81 ALA A N 1
ATOM 651 C CA . ALA A 1 81 ? -12.044 -4.022 4.330 1.00 80.75 81 ALA A CA 1
ATOM 652 C C . ALA A 1 81 ? -10.982 -3.477 3.356 1.00 80.75 81 ALA A C 1
ATOM 654 O O . ALA A 1 81 ? -10.339 -4.234 2.621 1.00 80.75 81 ALA A O 1
ATOM 655 N N . GLU A 1 82 ? -10.733 -2.176 3.429 1.00 83.00 82 GLU A N 1
ATOM 656 C CA . GLU A 1 82 ? -9.753 -1.408 2.673 1.00 83.00 82 GLU A CA 1
ATOM 657 C C . GLU A 1 82 ? -8.340 -1.965 2.881 1.00 83.00 82 GLU A C 1
ATOM 659 O O . GLU A 1 82 ? -7.550 -2.036 1.941 1.00 83.00 82 GLU A O 1
ATOM 664 N N . PHE A 1 83 ? -8.012 -2.478 4.071 1.00 83.44 83 PHE A N 1
ATOM 665 C CA . PHE A 1 83 ? -6.706 -3.094 4.305 1.00 83.44 83 PHE A CA 1
ATOM 666 C C . PHE A 1 83 ? -6.505 -4.386 3.498 1.00 83.44 83 PHE A C 1
ATOM 668 O O . PHE A 1 83 ? -5.393 -4.689 3.043 1.00 83.44 83 PHE A O 1
ATOM 675 N N . LEU A 1 84 ? -7.574 -5.162 3.288 1.00 81.19 84 LEU A N 1
ATOM 676 C CA . LEU A 1 84 ? -7.528 -6.322 2.397 1.00 81.19 84 LEU A CA 1
ATOM 677 C C . LEU A 1 84 ? -7.372 -5.874 0.941 1.00 81.19 84 LEU A C 1
ATOM 679 O O . LEU A 1 84 ? -6.629 -6.510 0.187 1.00 81.19 84 LEU A O 1
ATOM 683 N N . GLU A 1 85 ? -8.005 -4.764 0.553 1.00 83.81 85 GLU A N 1
ATOM 684 C CA . GLU A 1 85 ? -7.815 -4.171 -0.773 1.00 83.81 85 GLU A CA 1
ATOM 685 C C . GLU A 1 85 ? -6.381 -3.693 -1.001 1.00 83.81 85 GLU A C 1
ATOM 687 O O . GLU A 1 85 ? -5.831 -3.943 -2.073 1.00 83.81 85 GLU A O 1
ATOM 692 N N . ILE A 1 86 ? -5.731 -3.093 -0.001 1.00 86.06 86 ILE A N 1
ATOM 693 C CA . ILE A 1 86 ? -4.319 -2.693 -0.087 1.00 86.06 86 ILE A CA 1
ATOM 694 C C . ILE A 1 86 ? -3.445 -3.902 -0.424 1.00 86.06 86 ILE A C 1
ATOM 696 O O . ILE A 1 86 ? -2.653 -3.844 -1.364 1.00 86.06 86 ILE A O 1
ATOM 700 N N . LYS A 1 87 ? -3.623 -5.037 0.270 1.00 81.81 87 LYS A N 1
ATOM 701 C CA . LYS A 1 87 ? -2.880 -6.275 -0.042 1.00 81.81 87 LYS A CA 1
ATOM 702 C C . LYS A 1 87 ? -3.151 -6.768 -1.469 1.00 81.81 87 LYS A C 1
ATOM 704 O O . LYS A 1 87 ? -2.228 -7.204 -2.159 1.00 81.81 87 LYS A O 1
ATOM 709 N N . ARG A 1 88 ? -4.406 -6.689 -1.920 1.00 82.62 88 ARG A N 1
ATOM 710 C CA . ARG A 1 88 ? -4.821 -7.105 -3.270 1.00 82.62 88 ARG A CA 1
ATOM 711 C C . ARG A 1 88 ? -4.353 -6.157 -4.373 1.00 82.62 88 ARG A C 1
ATOM 713 O O . ARG A 1 88 ? -4.203 -6.609 -5.499 1.00 82.62 88 ARG A O 1
ATOM 720 N N . ASN A 1 89 ? -4.138 -4.877 -4.097 1.00 83.31 89 ASN A N 1
ATOM 721 C CA . ASN A 1 89 ? -3.744 -3.907 -5.120 1.00 83.31 89 ASN A CA 1
ATOM 722 C C . ASN A 1 89 ? -2.234 -3.646 -5.128 1.00 83.31 89 ASN A C 1
ATOM 724 O O . ASN A 1 89 ? -1.680 -3.374 -6.187 1.00 83.31 89 ASN A O 1
ATOM 728 N N . ALA A 1 90 ? -1.538 -3.827 -4.002 1.00 85.62 90 ALA A N 1
ATOM 729 C CA . ALA A 1 90 ? -0.102 -3.569 -3.897 1.00 85.62 90 ALA A CA 1
ATOM 730 C C . ALA A 1 90 ? 0.747 -4.371 -4.898 1.00 85.62 90 ALA A C 1
ATOM 732 O O . ALA A 1 90 ? 1.721 -3.847 -5.429 1.00 85.62 90 ALA A O 1
ATOM 733 N N . HIS A 1 91 ? 0.377 -5.623 -5.193 1.00 83.06 91 HIS A N 1
ATOM 734 C CA . HIS A 1 91 ? 1.118 -6.453 -6.152 1.00 83.06 91 HIS A CA 1
ATOM 735 C C . HIS A 1 91 ? 0.892 -6.051 -7.617 1.00 83.06 91 HIS A C 1
ATOM 737 O O . HIS A 1 91 ? 1.674 -6.440 -8.478 1.00 83.06 91 HIS A O 1
ATOM 743 N N . LYS A 1 92 ? -0.173 -5.294 -7.904 1.00 83.75 92 LYS A N 1
ATOM 744 C CA . LYS A 1 92 ? -0.499 -4.818 -9.256 1.00 83.75 92 LYS A CA 1
ATOM 745 C C . LYS A 1 92 ? 0.294 -3.567 -9.628 1.00 83.75 92 LYS A C 1
ATOM 747 O O . LYS A 1 92 ? 0.415 -3.245 -10.806 1.00 83.75 92 LYS A O 1
ATOM 752 N N . VAL A 1 93 ? 0.852 -2.872 -8.635 1.00 82.44 93 VAL A N 1
ATOM 753 C CA . VAL A 1 93 ? 1.666 -1.682 -8.866 1.00 82.44 93 VAL A CA 1
ATOM 754 C C . VAL A 1 93 ? 3.074 -2.083 -9.310 1.00 82.44 93 VAL A C 1
ATOM 756 O O . VAL A 1 93 ? 3.872 -2.646 -8.556 1.00 82.44 93 VAL A O 1
ATOM 759 N N . MET A 1 94 ? 3.376 -1.762 -10.563 1.00 77.12 94 MET A N 1
ATOM 760 C CA . MET A 1 94 ? 4.651 -2.020 -11.228 1.00 77.12 94 MET A CA 1
ATOM 761 C C . MET A 1 94 ? 5.717 -0.959 -10.903 1.00 77.12 94 MET A C 1
ATOM 763 O O . MET A 1 94 ? 5.519 -0.007 -10.147 1.00 77.12 94 MET A O 1
ATOM 767 N N . ARG A 1 95 ? 6.893 -1.146 -11.513 1.00 72.88 95 ARG A N 1
ATOM 768 C CA . ARG A 1 95 ? 8.177 -0.510 -11.181 1.00 72.88 95 ARG A CA 1
ATOM 769 C C . ARG A 1 95 ? 8.225 1.027 -11.044 1.00 72.88 95 ARG A C 1
ATOM 771 O O . ARG A 1 95 ? 9.047 1.431 -10.224 1.00 72.88 95 ARG A O 1
ATOM 778 N N . PRO A 1 96 ? 7.426 1.875 -11.731 1.00 79.06 96 PRO A N 1
ATOM 779 C CA . PRO A 1 96 ? 7.514 3.328 -11.529 1.00 79.06 96 PRO A CA 1
ATOM 780 C C . PRO A 1 96 ? 6.928 3.827 -10.199 1.00 79.06 96 PRO A C 1
ATOM 782 O O . PRO A 1 96 ? 7.181 4.962 -9.830 1.00 79.06 96 PRO A O 1
ATOM 785 N N . TYR A 1 97 ? 6.182 2.998 -9.463 1.00 86.50 97 TYR A N 1
ATOM 786 C CA . TYR A 1 97 ? 5.584 3.375 -8.168 1.00 86.50 97 TYR A CA 1
ATOM 787 C C . TYR A 1 97 ? 5.764 2.296 -7.095 1.00 86.50 97 TYR A C 1
ATOM 789 O O . TYR A 1 97 ? 5.087 2.285 -6.060 1.00 86.50 97 TYR A O 1
ATOM 797 N N . HIS A 1 98 ? 6.635 1.324 -7.361 1.00 88.31 98 HIS A N 1
ATOM 798 C CA . HIS A 1 98 ? 6.736 0.120 -6.552 1.00 88.31 98 HIS A CA 1
ATOM 799 C C . HIS A 1 98 ? 7.330 0.403 -5.168 1.00 88.31 98 HIS A C 1
ATOM 801 O O . HIS A 1 98 ? 6.834 -0.111 -4.167 1.00 88.31 98 HIS A O 1
ATOM 807 N N . SER A 1 99 ? 8.376 1.226 -5.079 1.00 89.44 99 SER A N 1
ATOM 808 C CA . SER A 1 99 ? 9.025 1.502 -3.791 1.00 89.44 99 SER A CA 1
ATOM 809 C C . SER A 1 99 ? 8.113 2.333 -2.890 1.00 89.44 99 SER A C 1
ATOM 811 O O . SER A 1 99 ? 7.995 2.024 -1.704 1.00 89.44 99 SER A O 1
ATOM 813 N N . GLN A 1 100 ? 7.432 3.339 -3.452 1.00 91.06 100 GLN A N 1
ATOM 814 C CA . GLN A 1 100 ? 6.429 4.138 -2.738 1.00 91.06 100 GLN A CA 1
ATOM 815 C C . GLN A 1 100 ? 5.279 3.261 -2.236 1.00 91.06 100 GLN A C 1
ATOM 817 O O . GLN A 1 100 ? 4.897 3.345 -1.070 1.00 91.06 100 GLN A O 1
ATOM 822 N N . THR A 1 101 ? 4.798 2.341 -3.077 1.00 91.62 101 THR A N 1
ATOM 823 C CA . THR A 1 101 ? 3.779 1.350 -2.701 1.00 91.62 101 THR A CA 1
ATOM 824 C C . THR A 1 101 ? 4.213 0.507 -1.507 1.00 91.62 101 THR A C 1
ATOM 826 O O . THR A 1 101 ? 3.447 0.351 -0.559 1.00 91.62 101 THR A O 1
ATOM 829 N N . LEU A 1 102 ? 5.443 -0.017 -1.505 1.00 91.75 102 LEU A N 1
ATOM 830 C CA . LEU A 1 102 ? 5.938 -0.832 -0.392 1.00 91.75 102 LEU A CA 1
ATOM 831 C C . LEU A 1 102 ? 6.003 -0.046 0.922 1.00 91.75 102 LEU A C 1
ATOM 833 O O . LEU A 1 102 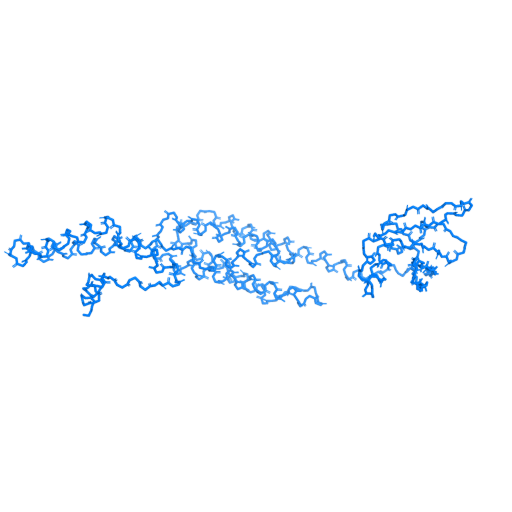? 5.610 -0.576 1.963 1.00 91.75 102 LEU A O 1
ATOM 837 N N . GLN A 1 103 ? 6.465 1.207 0.880 1.00 92.81 103 GLN A N 1
ATOM 838 C CA . GLN A 1 103 ? 6.512 2.057 2.072 1.00 92.81 103 GLN A CA 1
ATOM 839 C C . GLN A 1 103 ? 5.115 2.384 2.594 1.00 92.81 103 GLN A C 1
ATOM 841 O O . GLN A 1 103 ? 4.863 2.277 3.792 1.00 92.81 103 GLN A O 1
ATOM 846 N N . LEU A 1 104 ? 4.189 2.706 1.698 1.00 92.19 104 LEU A N 1
ATOM 847 C CA . LEU A 1 104 ? 2.807 3.016 2.042 1.00 92.19 104 LEU A CA 1
ATOM 848 C C . LEU A 1 104 ? 2.093 1.802 2.660 1.00 92.19 104 LEU A C 1
ATOM 850 O O . LEU A 1 104 ? 1.507 1.908 3.734 1.00 92.19 104 LEU A O 1
ATOM 854 N N . VAL A 1 105 ? 2.253 0.612 2.072 1.00 91.44 105 VAL A N 1
ATOM 855 C CA . VAL A 1 105 ? 1.743 -0.651 2.637 1.00 91.44 105 VAL A CA 1
ATOM 856 C C . VAL A 1 105 ? 2.352 -0.939 4.012 1.00 91.44 105 VAL A C 1
ATOM 858 O O . VAL A 1 105 ? 1.649 -1.416 4.903 1.00 91.44 105 VAL A O 1
ATOM 861 N N . SER A 1 106 ? 3.649 -0.674 4.196 1.00 90.94 106 SER A N 1
ATOM 862 C CA . SER A 1 106 ? 4.326 -0.840 5.488 1.00 90.94 106 SER A CA 1
ATOM 863 C C . SER A 1 106 ? 3.702 0.055 6.562 1.00 90.94 106 SER A C 1
ATOM 865 O O . SER A 1 106 ? 3.333 -0.426 7.631 1.00 90.94 106 SER A O 1
ATOM 867 N N . GLN A 1 107 ? 3.478 1.333 6.249 1.00 91.19 107 GLN A N 1
ATOM 868 C CA . GLN A 1 107 ? 2.843 2.283 7.164 1.00 91.19 107 GLN A CA 1
ATOM 869 C C . GLN A 1 107 ? 1.402 1.879 7.510 1.00 91.19 107 GLN A C 1
ATOM 871 O O . GLN A 1 107 ? 1.047 1.845 8.689 1.00 91.19 107 GLN A O 1
ATOM 876 N N . CYS A 1 108 ? 0.603 1.468 6.518 1.00 90.56 108 CYS A N 1
ATOM 877 C CA . CYS A 1 108 ? -0.749 0.954 6.753 1.00 90.56 108 CYS A CA 1
ATOM 878 C C . CYS A 1 108 ? -0.753 -0.304 7.636 1.00 90.56 108 CYS A C 1
ATOM 880 O O . CYS A 1 108 ? -1.655 -0.473 8.450 1.00 90.56 108 CYS A O 1
ATOM 882 N N . ARG A 1 109 ? 0.249 -1.191 7.512 1.00 89.19 109 ARG A N 1
ATOM 883 C CA . ARG A 1 109 ? 0.397 -2.370 8.390 1.00 89.19 109 ARG A CA 1
ATOM 884 C C . ARG A 1 109 ? 0.673 -1.981 9.834 1.00 89.19 109 ARG A C 1
ATOM 886 O O . ARG A 1 109 ? 0.098 -2.598 10.724 1.00 89.19 109 ARG A O 1
ATOM 893 N N . THR A 1 110 ? 1.511 -0.974 10.062 1.00 89.56 110 THR A N 1
ATOM 894 C CA . THR A 1 110 ? 1.785 -0.469 11.412 1.00 89.56 110 THR A CA 1
ATOM 895 C C . THR A 1 110 ? 0.523 0.105 12.053 1.00 89.56 110 THR A C 1
ATOM 897 O O . THR A 1 110 ? 0.206 -0.258 13.184 1.00 89.56 110 THR A O 1
ATOM 900 N N . LEU A 1 111 ? -0.237 0.928 11.319 1.00 89.25 111 LEU A N 1
ATOM 901 C CA . LEU A 1 111 ? -1.505 1.492 11.800 1.00 89.25 111 LEU A CA 1
ATOM 902 C C . LEU A 1 111 ? -2.545 0.403 12.095 1.00 89.25 111 LEU A C 1
ATOM 904 O O . LEU A 1 111 ? -3.117 0.371 13.181 1.00 89.25 111 LEU A O 1
ATOM 908 N N . ALA A 1 112 ? -2.723 -0.542 11.170 1.00 86.88 112 ALA A N 1
ATOM 909 C CA . ALA A 1 112 ? -3.611 -1.687 11.349 1.00 86.88 112 ALA A CA 1
ATOM 910 C C . ALA A 1 112 ? -3.222 -2.555 12.558 1.00 86.88 112 ALA A C 1
ATOM 912 O O . ALA A 1 112 ? -4.085 -2.981 13.322 1.00 86.88 112 ALA A O 1
ATOM 913 N N . GLY A 1 113 ? -1.925 -2.812 12.750 1.00 84.69 113 GLY A N 1
ATOM 914 C CA . GLY A 1 113 ? -1.422 -3.567 13.898 1.00 84.69 113 GLY A CA 1
ATOM 915 C C . GLY A 1 113 ? -1.673 -2.851 15.225 1.00 84.69 113 GLY A C 1
ATOM 916 O O . GLY A 1 113 ? -2.037 -3.495 16.207 1.00 84.69 113 GLY A O 1
ATOM 917 N N . TYR A 1 114 ? -1.536 -1.523 15.247 1.00 85.44 114 TYR A N 1
ATOM 918 C CA . TYR A 1 114 ? -1.868 -0.720 16.422 1.00 85.44 114 TYR A CA 1
ATOM 919 C C . TYR A 1 114 ? -3.370 -0.761 16.718 1.00 85.44 114 TYR A C 1
ATOM 921 O O . TYR A 1 114 ? -3.765 -1.032 17.850 1.00 85.44 114 TYR A O 1
ATOM 929 N N . PHE A 1 115 ? -4.209 -0.585 15.697 1.00 84.62 115 PHE A N 1
ATOM 930 C CA . PHE A 1 115 ? -5.661 -0.657 15.843 1.00 84.62 115 PHE A CA 1
ATOM 931 C C . PHE A 1 115 ? -6.119 -2.001 16.426 1.00 84.62 115 PHE A C 1
ATOM 933 O O . PHE A 1 115 ? -6.860 -2.017 17.402 1.00 84.62 115 PHE A O 1
ATOM 940 N N . LEU A 1 116 ? -5.592 -3.125 15.924 1.00 80.69 116 LEU A N 1
ATOM 941 C CA . LEU A 1 116 ? -5.911 -4.455 16.464 1.00 80.69 116 LEU A CA 1
ATOM 942 C C . LEU A 1 116 ? -5.474 -4.647 17.919 1.00 80.69 116 LEU A C 1
ATOM 944 O O . LEU A 1 116 ? -6.110 -5.396 18.654 1.00 80.69 116 LEU A O 1
ATOM 948 N N . LYS A 1 117 ? -4.371 -4.014 18.332 1.00 78.31 117 LYS A N 1
ATOM 949 C CA . LYS A 1 117 ? -3.824 -4.172 19.683 1.00 78.31 117 LYS A CA 1
ATOM 950 C C . LYS A 1 117 ? -4.600 -3.369 20.727 1.00 78.31 117 LYS A C 1
ATOM 952 O O . LYS A 1 117 ? -4.719 -3.825 21.860 1.00 78.31 117 LYS A O 1
ATOM 957 N N . TYR A 1 118 ? -5.086 -2.185 20.362 1.00 73.06 118 TYR A N 1
ATOM 958 C CA . TYR A 1 118 ? -5.715 -1.248 21.299 1.00 73.06 118 TYR A CA 1
ATOM 959 C C . TYR A 1 118 ? -7.238 -1.107 21.113 1.00 73.06 118 TYR A C 1
ATOM 961 O O . TYR A 1 118 ? -7.870 -0.482 21.957 1.00 73.06 118 TYR A O 1
ATOM 969 N N . ASN A 1 119 ? -7.810 -1.689 20.046 1.00 66.25 119 ASN A N 1
ATOM 970 C CA . ASN A 1 119 ? -9.242 -1.774 19.703 1.00 66.25 119 ASN A CA 1
ATOM 971 C C . ASN A 1 119 ? -10.063 -0.528 20.090 1.00 66.25 119 ASN A C 1
ATOM 973 O O . ASN A 1 119 ? -11.072 -0.614 20.788 1.00 66.25 119 ASN A O 1
ATOM 977 N N . ASN A 1 120 ? -9.584 0.652 19.688 1.00 68.50 120 ASN A N 1
ATOM 978 C CA . ASN A 1 120 ? -10.199 1.923 20.055 1.00 68.50 120 ASN A CA 1
ATOM 979 C C . ASN A 1 120 ? -11.129 2.398 18.929 1.00 68.50 120 ASN A C 1
ATOM 981 O O . ASN A 1 120 ? -10.654 2.870 17.897 1.00 68.50 120 ASN A O 1
ATOM 985 N N . ALA A 1 121 ? -12.444 2.317 19.138 1.00 67.69 121 ALA A N 1
ATOM 986 C CA . ALA A 1 121 ? -13.452 2.705 18.144 1.00 67.69 121 ALA A CA 1
ATOM 987 C C . ALA A 1 121 ? -13.330 4.177 17.697 1.00 67.69 121 ALA A C 1
ATOM 989 O O . ALA A 1 121 ? -13.587 4.511 16.543 1.00 67.69 121 ALA A O 1
ATOM 990 N N . LYS A 1 122 ? -12.833 5.070 18.571 1.00 72.25 122 LYS A N 1
ATOM 991 C CA . LYS A 1 122 ? -12.583 6.490 18.232 1.00 72.25 122 LYS A CA 1
ATOM 992 C C . LYS A 1 122 ? -11.532 6.677 17.133 1.00 72.25 122 LYS A C 1
ATOM 994 O O . LYS A 1 122 ? -11.453 7.732 16.512 1.00 72.25 122 LYS A O 1
ATOM 999 N N . ASN A 1 123 ? -10.714 5.654 16.916 1.00 76.75 123 ASN A N 1
ATOM 1000 C CA . ASN A 1 123 ? -9.583 5.655 16.005 1.00 76.75 123 ASN A CA 1
ATOM 1001 C C . ASN A 1 123 ? -9.888 4.940 14.679 1.00 76.75 123 ASN A C 1
ATOM 1003 O O . ASN A 1 123 ? -9.014 4.888 13.809 1.00 76.75 123 ASN A O 1
ATOM 1007 N N . LEU A 1 124 ? -11.105 4.403 14.520 1.00 80.88 124 LEU A N 1
ATOM 1008 C CA . LEU A 1 124 ? -11.537 3.709 13.310 1.00 80.88 124 LEU A CA 1
ATOM 1009 C C . LEU A 1 124 ? -11.668 4.667 12.126 1.00 80.88 124 LEU A C 1
ATOM 1011 O O . LEU A 1 124 ? -11.140 4.378 11.060 1.00 80.88 124 LEU A O 1
ATOM 1015 N N . GLU A 1 125 ? -12.339 5.806 12.302 1.00 83.75 125 GLU A N 1
ATOM 1016 C CA . GLU A 1 125 ? -12.623 6.740 11.203 1.00 83.75 125 GLU A CA 1
ATOM 1017 C C . GLU A 1 125 ? -11.333 7.246 10.540 1.00 83.75 125 GLU A C 1
ATOM 1019 O O . GLU A 1 125 ? -11.189 7.205 9.318 1.00 83.75 125 GLU A O 1
ATOM 1024 N N . ALA A 1 126 ? -10.340 7.611 11.353 1.00 86.31 126 ALA A N 1
ATOM 1025 C CA . ALA A 1 126 ? -9.025 8.026 10.873 1.00 86.31 126 ALA A CA 1
ATOM 1026 C C . ALA A 1 126 ? -8.268 6.899 10.154 1.00 86.31 126 ALA A C 1
ATOM 1028 O O . ALA A 1 126 ? -7.583 7.143 9.158 1.00 86.31 126 ALA A O 1
ATOM 1029 N N . LEU A 1 127 ? -8.409 5.656 10.630 1.00 88.31 127 LEU A N 1
ATOM 1030 C CA . LEU A 1 127 ? -7.823 4.493 9.971 1.00 88.31 127 LEU A CA 1
ATOM 1031 C C . LEU A 1 127 ? -8.484 4.231 8.620 1.00 88.31 127 LEU A C 1
ATOM 1033 O O . LEU A 1 127 ? -7.777 3.995 7.644 1.00 88.31 127 LEU A O 1
ATOM 1037 N N . VAL A 1 128 ? -9.814 4.284 8.552 1.00 88.19 128 VAL A N 1
ATOM 1038 C CA . VAL A 1 128 ? -10.571 4.098 7.309 1.00 88.19 128 VAL A CA 1
ATOM 1039 C C . VAL A 1 128 ? -10.152 5.152 6.289 1.00 88.19 128 VAL A C 1
ATOM 1041 O O . VAL A 1 128 ? -9.722 4.778 5.202 1.00 88.19 128 VAL A O 1
ATOM 1044 N N . ALA A 1 129 ? -10.128 6.436 6.661 1.00 89.62 129 ALA A N 1
ATOM 1045 C CA . ALA A 1 129 ? -9.690 7.515 5.771 1.00 89.62 129 ALA A CA 1
ATOM 1046 C C . ALA A 1 129 ? -8.257 7.301 5.239 1.00 89.62 129 ALA A C 1
ATOM 1048 O O . ALA A 1 129 ? -7.998 7.430 4.038 1.00 89.62 129 ALA A O 1
ATOM 1049 N N . ALA A 1 130 ? -7.323 6.903 6.111 1.00 91.94 130 ALA A N 1
ATOM 1050 C CA . ALA A 1 130 ? -5.948 6.603 5.716 1.00 91.94 130 ALA A CA 1
ATOM 1051 C C . ALA A 1 130 ? -5.856 5.392 4.767 1.00 91.94 130 ALA A C 1
ATOM 1053 O O . ALA A 1 130 ? -5.097 5.419 3.792 1.00 91.94 130 ALA A O 1
ATOM 1054 N N . LEU A 1 131 ? -6.623 4.329 5.029 1.00 91.88 131 LEU A N 1
ATOM 1055 C CA . LEU A 1 131 ? -6.645 3.125 4.197 1.00 91.88 131 LEU A CA 1
ATOM 1056 C C . LEU A 1 131 ? -7.328 3.371 2.845 1.00 91.88 131 LEU A C 1
ATOM 1058 O O . LEU A 1 131 ? -6.823 2.900 1.826 1.00 91.88 131 LEU A O 1
ATOM 1062 N N . GLU A 1 132 ? -8.416 4.137 2.796 1.00 92.50 132 GLU A N 1
ATOM 1063 C CA . GLU A 1 132 ? -9.083 4.532 1.551 1.00 92.50 132 GLU A CA 1
ATOM 1064 C C . GLU A 1 132 ? -8.160 5.371 0.665 1.00 92.50 132 GLU A C 1
ATOM 1066 O O . GLU A 1 132 ? -8.000 5.085 -0.527 1.00 92.50 132 GLU A O 1
ATOM 1071 N N . ALA A 1 133 ? -7.482 6.365 1.249 1.00 92.56 133 ALA A N 1
ATOM 1072 C CA . ALA A 1 133 ? -6.520 7.186 0.524 1.00 92.56 133 ALA A CA 1
ATOM 1073 C C . ALA A 1 133 ? -5.361 6.334 -0.026 1.00 92.56 133 ALA A C 1
ATOM 1075 O O . ALA A 1 133 ? -4.954 6.503 -1.180 1.00 92.56 133 ALA A O 1
ATOM 1076 N N . ALA A 1 134 ? -4.885 5.364 0.760 1.00 92.62 134 ALA A N 1
ATOM 1077 C CA . ALA A 1 134 ? -3.889 4.387 0.336 1.00 92.62 134 ALA A CA 1
ATOM 1078 C C . ALA A 1 134 ? -4.380 3.513 -0.832 1.00 92.62 134 ALA A C 1
ATOM 1080 O O . ALA A 1 134 ? -3.670 3.361 -1.827 1.00 92.62 134 ALA A O 1
ATOM 1081 N N . VAL A 1 135 ? -5.600 2.972 -0.758 1.00 92.69 135 VAL A N 1
ATOM 1082 C CA . VAL A 1 135 ? -6.211 2.201 -1.853 1.00 92.69 135 VAL A CA 1
ATOM 1083 C C . VAL A 1 135 ? -6.313 3.044 -3.123 1.00 92.69 135 VAL A C 1
ATOM 1085 O O . VAL A 1 135 ? -5.976 2.554 -4.204 1.00 92.69 135 VAL A O 1
ATOM 1088 N N . ASN A 1 136 ? -6.738 4.303 -3.004 1.00 93.19 136 ASN A N 1
ATOM 1089 C CA . ASN A 1 136 ? -6.840 5.215 -4.136 1.00 93.19 136 ASN A CA 1
ATOM 1090 C C . ASN A 1 136 ? -5.471 5.467 -4.790 1.00 93.19 136 ASN A C 1
ATOM 1092 O O . ASN A 1 136 ? -5.344 5.357 -6.008 1.00 93.19 136 ASN A O 1
ATOM 1096 N N . ALA A 1 137 ? -4.420 5.694 -3.994 1.00 92.75 137 ALA A N 1
ATOM 1097 C CA . ALA A 1 137 ? -3.056 5.839 -4.505 1.00 92.75 137 ALA A CA 1
ATOM 1098 C C . ALA A 1 137 ? -2.590 4.608 -5.298 1.00 92.75 137 ALA A C 1
ATOM 1100 O O . ALA A 1 137 ? -2.024 4.748 -6.381 1.00 92.75 137 ALA A O 1
ATOM 1101 N N . LEU A 1 138 ? -2.886 3.396 -4.815 1.00 92.12 138 LEU A N 1
ATOM 1102 C CA . LEU A 1 138 ? -2.547 2.157 -5.526 1.00 92.12 138 LEU A CA 1
ATOM 1103 C C . LEU A 1 138 ? -3.342 1.987 -6.827 1.00 92.12 138 LEU A C 1
ATOM 1105 O O . LEU A 1 138 ? -2.789 1.514 -7.825 1.00 92.12 138 LEU A O 1
ATOM 1109 N N . LYS A 1 139 ? -4.625 2.370 -6.838 1.00 90.62 139 LYS A N 1
ATOM 1110 C CA . LYS A 1 139 ? -5.471 2.349 -8.044 1.00 90.62 139 LYS A CA 1
ATOM 1111 C C . LYS A 1 139 ? -4.935 3.324 -9.095 1.00 90.62 139 LYS A C 1
ATOM 1113 O O . LYS A 1 139 ? -4.711 2.911 -10.231 1.00 90.62 139 LYS A O 1
ATOM 1118 N N . GLU A 1 140 ? -4.629 4.560 -8.708 1.00 89.94 140 GLU A N 1
ATOM 1119 C CA . GLU A 1 140 ? -4.045 5.565 -9.605 1.00 89.94 140 GLU A CA 1
ATOM 1120 C C . GLU A 1 140 ? -2.662 5.158 -10.122 1.00 89.94 140 GLU A C 1
ATOM 1122 O O . GLU A 1 140 ? -2.380 5.297 -11.312 1.00 89.94 140 GLU A O 1
ATOM 1127 N N . ALA A 1 141 ? -1.819 4.571 -9.269 1.00 87.56 141 ALA A N 1
ATOM 1128 C CA . ALA A 1 141 ? -0.524 4.036 -9.681 1.00 87.56 141 ALA A CA 1
ATOM 1129 C C . ALA A 1 141 ? -0.669 2.906 -10.713 1.00 87.56 141 ALA A C 1
ATOM 1131 O O . ALA A 1 141 ? 0.045 2.881 -11.714 1.00 87.56 141 ALA A O 1
ATOM 1132 N N . THR A 1 142 ? -1.620 1.992 -10.500 1.00 86.75 142 THR A N 1
ATOM 1133 C CA . THR A 1 142 ? -1.921 0.896 -11.439 1.00 86.75 142 THR A CA 1
ATOM 1134 C C . THR A 1 142 ? -2.450 1.440 -12.769 1.00 86.75 142 THR A C 1
ATOM 1136 O O . THR A 1 142 ? -2.007 1.018 -13.836 1.00 86.75 142 THR A O 1
ATOM 1139 N N . ASN A 1 143 ? -3.348 2.425 -12.724 1.00 85.00 143 ASN A N 1
ATOM 1140 C CA . ASN A 1 143 ? -3.897 3.068 -13.917 1.00 85.00 143 ASN A CA 1
ATOM 1141 C C . ASN A 1 143 ? -2.832 3.840 -14.703 1.00 85.00 143 ASN A C 1
ATOM 1143 O O . ASN A 1 143 ? -2.845 3.815 -15.933 1.00 85.00 143 ASN A O 1
ATOM 1147 N N . ALA A 1 144 ? -1.899 4.495 -14.009 1.00 80.94 144 ALA A N 1
ATOM 1148 C CA . ALA A 1 144 ? -0.773 5.181 -14.631 1.00 80.94 144 ALA A CA 1
ATOM 1149 C C . ALA A 1 144 ? 0.094 4.214 -15.448 1.00 80.94 144 ALA A C 1
ATOM 1151 O O . ALA A 1 144 ? 0.564 4.581 -16.520 1.00 80.94 144 ALA A O 1
ATOM 1152 N N . ILE A 1 145 ? 0.248 2.969 -14.985 1.00 73.31 145 ILE A N 1
ATOM 1153 C CA . ILE A 1 145 ? 1.037 1.944 -15.678 1.00 73.31 145 ILE A CA 1
ATOM 1154 C C . ILE A 1 145 ? 0.398 1.515 -16.999 1.00 73.31 145 ILE A C 1
ATOM 1156 O O . ILE A 1 145 ? 1.094 1.355 -17.999 1.00 73.31 145 ILE A O 1
ATOM 1160 N N . ASN A 1 146 ? -0.928 1.392 -17.031 1.00 66.06 146 ASN A N 1
ATOM 1161 C CA . ASN A 1 146 ? -1.656 1.030 -18.250 1.00 66.06 146 ASN A CA 1
ATOM 1162 C C . ASN A 1 146 ? -1.612 2.130 -19.325 1.00 66.06 146 ASN A C 1
ATOM 1164 O O . ASN A 1 146 ? -1.958 1.872 -20.472 1.00 66.06 146 ASN A O 1
ATOM 1168 N N . LYS A 1 147 ? -1.189 3.348 -18.960 1.00 64.00 147 LYS A N 1
ATOM 1169 C CA . LYS A 1 147 ? -1.067 4.512 -19.848 1.00 64.00 147 LYS A CA 1
ATOM 1170 C C . LYS A 1 147 ? 0.389 4.858 -20.188 1.00 64.00 147 LYS A C 1
ATOM 1172 O O . LYS A 1 147 ? 0.644 5.950 -20.691 1.00 64.00 147 LYS A O 1
ATOM 1177 N N . ILE A 1 148 ? 1.354 3.971 -19.902 1.00 56.06 148 ILE A N 1
ATOM 1178 C CA . ILE A 1 148 ? 2.779 4.178 -20.224 1.00 56.06 148 ILE A CA 1
ATOM 1179 C C . ILE A 1 148 ? 2.989 4.021 -21.740 1.00 56.06 148 ILE A C 1
ATOM 1181 O O . ILE A 1 148 ? 3.582 3.059 -22.210 1.00 56.06 148 ILE A O 1
ATOM 1185 N N . GLU A 1 149 ? 2.508 4.989 -22.508 1.00 53.75 149 GLU A N 1
ATOM 1186 C CA . GLU A 1 149 ? 3.035 5.300 -23.841 1.00 53.75 149 GLU A CA 1
ATOM 1187 C C . GLU A 1 149 ? 4.112 6.395 -23.751 1.00 53.75 149 GLU A C 1
ATOM 1189 O O . GLU A 1 149 ? 4.916 6.552 -24.660 1.00 53.75 149 GLU A O 1
ATOM 1194 N N . GLN A 1 150 ? 4.164 7.138 -22.635 1.00 55.34 150 GLN A N 1
ATOM 1195 C CA . GLN A 1 150 ? 5.002 8.338 -22.505 1.00 55.34 150 GLN A CA 1
ATOM 1196 C C . GLN A 1 150 ? 6.092 8.258 -21.430 1.00 55.34 150 GLN A C 1
ATOM 1198 O O . GLN A 1 150 ? 6.866 9.198 -21.305 1.00 55.34 150 GLN A O 1
ATOM 1203 N N . HIS A 1 151 ? 6.187 7.162 -20.664 1.00 63.94 151 HIS A N 1
ATOM 1204 C CA . HIS A 1 151 ? 7.213 6.976 -19.620 1.00 63.94 151 HIS A CA 1
ATOM 1205 C C . HIS A 1 151 ? 7.407 8.185 -18.663 1.00 63.94 151 HIS A C 1
ATOM 1207 O O . HIS A 1 151 ? 8.477 8.393 -18.088 1.00 63.94 151 HIS A O 1
ATOM 1213 N N . THR A 1 152 ? 6.361 8.984 -18.466 1.00 67.94 152 THR A N 1
ATOM 1214 C CA . THR A 1 152 ? 6.326 10.148 -17.576 1.00 67.94 152 THR A CA 1
ATOM 1215 C C . THR A 1 152 ? 5.607 9.810 -16.273 1.00 67.94 152 THR A C 1
ATOM 1217 O O . THR A 1 152 ? 4.798 8.880 -16.208 1.00 67.94 152 THR A O 1
ATOM 1220 N N . GLU A 1 153 ? 5.902 10.556 -15.204 1.00 73.38 153 GLU A N 1
ATOM 1221 C CA . GLU A 1 153 ? 5.121 10.452 -13.971 1.00 73.38 153 GLU A CA 1
ATOM 1222 C C . GLU A 1 153 ? 3.677 10.910 -14.221 1.00 73.38 153 GLU A C 1
ATOM 1224 O O . GLU A 1 153 ? 3.423 12.009 -14.712 1.00 73.38 153 GLU A O 1
ATOM 1229 N N . SER A 1 154 ? 2.712 10.085 -13.822 1.00 83.38 154 SER A N 1
ATOM 1230 C CA . SER A 1 154 ? 1.308 10.478 -13.763 1.00 83.38 154 SER A CA 1
ATOM 1231 C C . SER A 1 154 ? 1.085 11.478 -12.631 1.00 83.38 154 SER A C 1
ATOM 1233 O O . SER A 1 154 ? 1.213 11.136 -11.452 1.00 83.38 154 SER A O 1
ATOM 1235 N N . ALA A 1 155 ? 0.670 12.697 -12.983 1.00 85.50 155 ALA A N 1
ATOM 1236 C CA . ALA A 1 155 ? 0.288 13.726 -12.017 1.00 85.50 155 ALA A CA 1
ATOM 1237 C C . ALA A 1 155 ? -0.827 13.251 -11.063 1.00 85.50 155 ALA A C 1
ATOM 1239 O O . ALA A 1 155 ? -0.822 13.597 -9.881 1.00 85.50 155 ALA A O 1
ATOM 1240 N N . ALA A 1 156 ? -1.751 12.415 -11.554 1.00 87.38 156 ALA A N 1
ATOM 1241 C CA . ALA A 1 156 ? -2.816 11.831 -10.742 1.00 87.38 156 ALA A CA 1
ATOM 1242 C C . ALA A 1 156 ? -2.258 10.873 -9.678 1.00 87.38 156 ALA A C 1
ATOM 1244 O O . ALA A 1 156 ? -2.608 10.994 -8.505 1.00 87.38 156 ALA A O 1
ATOM 1245 N N . ALA A 1 157 ? -1.327 9.990 -10.059 1.00 87.25 157 ALA A N 1
ATOM 1246 C CA . ALA A 1 157 ? -0.682 9.073 -9.122 1.00 87.25 157 ALA A CA 1
ATOM 1247 C C . ALA A 1 157 ? 0.151 9.830 -8.078 1.00 87.25 157 ALA A C 1
ATOM 1249 O O . ALA A 1 157 ? 0.028 9.556 -6.886 1.00 87.25 157 ALA A O 1
ATOM 1250 N N . VAL A 1 158 ? 0.933 10.832 -8.497 1.00 88.31 158 VAL A N 1
ATOM 1251 C CA . VAL A 1 158 ? 1.730 11.672 -7.582 1.00 88.31 158 VAL A CA 1
ATOM 1252 C C . VAL A 1 158 ? 0.834 12.375 -6.558 1.00 88.31 158 VAL A C 1
ATOM 1254 O O . VAL A 1 158 ? 1.097 12.310 -5.356 1.00 88.31 158 VAL A O 1
ATOM 1257 N N . LYS A 1 159 ? -0.267 12.990 -7.009 1.00 91.75 159 LYS A N 1
ATOM 1258 C CA . LYS A 1 159 ? -1.238 13.638 -6.118 1.00 91.75 159 LYS A CA 1
ATOM 1259 C C . LYS A 1 159 ? -1.886 12.636 -5.158 1.00 91.75 159 LYS A C 1
ATOM 1261 O O . LYS A 1 159 ? -2.049 12.946 -3.980 1.00 91.75 159 LYS A O 1
ATOM 1266 N N . ALA A 1 160 ? -2.234 11.443 -5.637 1.00 92.69 160 ALA A N 1
ATOM 1267 C CA . ALA A 1 160 ? -2.857 10.413 -4.814 1.00 92.69 160 ALA A CA 1
ATOM 1268 C C . ALA A 1 160 ? -1.902 9.879 -3.730 1.00 92.69 160 ALA A C 1
ATOM 1270 O O . ALA A 1 160 ? -2.315 9.747 -2.579 1.00 92.69 160 ALA A O 1
ATOM 1271 N N . PHE A 1 161 ? -0.620 9.662 -4.050 1.00 91.88 161 PHE A N 1
ATOM 1272 C CA . PHE A 1 161 ? 0.399 9.303 -3.055 1.00 91.88 161 PHE A CA 1
ATOM 1273 C C . PHE A 1 161 ? 0.617 10.408 -2.015 1.00 91.88 161 PHE A C 1
ATOM 1275 O O . PHE A 1 161 ? 0.717 10.108 -0.825 1.00 91.88 161 PHE A O 1
ATOM 1282 N N . ALA A 1 162 ? 0.646 11.678 -2.434 1.00 92.38 162 ALA A N 1
ATOM 1283 C CA . ALA A 1 162 ? 0.766 12.805 -1.509 1.00 92.38 162 ALA A CA 1
ATOM 1284 C C . ALA A 1 162 ? -0.432 12.882 -0.546 1.00 92.38 162 ALA A C 1
ATOM 1286 O O . ALA A 1 162 ? -0.242 13.040 0.660 1.00 92.38 162 ALA A O 1
ATOM 1287 N N . ASN A 1 163 ? -1.652 12.697 -1.063 1.00 93.69 163 ASN A N 1
ATOM 1288 C CA . ASN A 1 163 ? -2.860 12.658 -0.242 1.00 93.69 163 ASN A CA 1
ATOM 1289 C C . ASN A 1 163 ? -2.840 11.485 0.749 1.00 93.69 163 ASN A C 1
ATOM 1291 O O . ASN A 1 163 ? -3.086 11.672 1.936 1.00 93.69 163 ASN A O 1
ATOM 1295 N N . ALA A 1 164 ? -2.476 10.286 0.285 1.00 93.31 164 ALA A N 1
ATOM 1296 C CA . ALA A 1 164 ? -2.385 9.114 1.148 1.00 93.31 164 ALA A CA 1
ATOM 1297 C C . ALA A 1 164 ? -1.346 9.292 2.262 1.00 93.31 164 ALA A C 1
ATOM 1299 O O . ALA A 1 164 ? -1.610 8.933 3.406 1.00 93.31 164 ALA A O 1
ATOM 1300 N N . ARG A 1 165 ? -0.195 9.907 1.963 1.00 92.81 165 ARG A N 1
ATOM 1301 C CA . ARG A 1 165 ? 0.813 10.255 2.976 1.00 92.81 165 ARG A CA 1
ATOM 1302 C C . ARG A 1 165 ? 0.245 11.208 4.029 1.00 92.81 165 ARG A C 1
ATOM 1304 O O . ARG A 1 165 ? 0.474 10.979 5.212 1.00 92.81 165 ARG A O 1
ATOM 1311 N N . ALA A 1 166 ? -0.494 12.235 3.613 1.00 92.94 166 ALA A N 1
ATOM 1312 C CA . ALA A 1 166 ? -1.091 13.201 4.531 1.00 92.94 166 ALA A CA 1
ATOM 1313 C C . ALA A 1 166 ? -2.127 12.550 5.464 1.00 92.94 166 ALA A C 1
ATOM 1315 O O . ALA A 1 166 ? -2.077 12.773 6.672 1.00 92.94 166 ALA A O 1
ATOM 1316 N N . GLU A 1 167 ? -3.020 11.707 4.937 1.00 93.88 167 GLU A N 1
ATOM 1317 C CA . GLU A 1 167 ? -4.024 11.005 5.754 1.00 93.88 167 GLU A CA 1
ATOM 1318 C C . GLU A 1 167 ? -3.395 9.973 6.701 1.00 93.88 167 GLU A C 1
ATOM 1320 O O . GLU A 1 167 ? -3.755 9.894 7.875 1.00 93.88 167 GLU A O 1
ATOM 1325 N N . ILE A 1 168 ? -2.379 9.238 6.239 1.00 92.75 168 ILE A N 1
ATOM 1326 C CA . ILE A 1 168 ? -1.610 8.324 7.093 1.00 92.75 168 ILE A CA 1
ATOM 1327 C C . ILE A 1 168 ? -0.910 9.091 8.224 1.00 92.75 168 ILE A C 1
ATOM 1329 O O . ILE A 1 168 ? -0.915 8.636 9.368 1.00 92.75 168 ILE A O 1
ATOM 1333 N N . GLU A 1 169 ? -0.328 10.259 7.941 1.00 91.50 169 GLU A N 1
ATOM 1334 C CA . GLU A 1 169 ? 0.320 11.090 8.959 1.00 91.50 169 GLU A CA 1
ATOM 1335 C C . GLU A 1 169 ? -0.682 11.613 9.995 1.00 91.50 169 GLU A C 1
ATOM 1337 O O . GLU A 1 169 ? -0.398 11.552 11.192 1.00 91.50 169 GLU A O 1
ATOM 1342 N N . LYS A 1 170 ? -1.870 12.058 9.564 1.00 90.56 170 LYS A N 1
ATOM 1343 C CA . LYS A 1 170 ? -2.962 12.427 10.479 1.00 90.56 170 LYS A CA 1
ATOM 1344 C C . LYS A 1 170 ? -3.351 11.256 11.382 1.00 90.56 170 LYS A C 1
ATOM 1346 O O . LYS A 1 170 ? -3.450 11.437 12.593 1.00 90.56 170 LYS A O 1
ATOM 1351 N N . CYS A 1 171 ? -3.491 10.053 10.821 1.00 90.38 171 CYS A N 1
ATOM 1352 C CA . CYS A 1 171 ? -3.821 8.859 11.597 1.00 90.38 171 CYS A CA 1
ATOM 1353 C C . CYS A 1 171 ? -2.722 8.512 12.616 1.00 90.38 171 CYS A C 1
ATOM 1355 O O . CYS A 1 171 ? -3.033 8.178 13.756 1.00 90.38 171 CYS A O 1
ATOM 1357 N N . PHE A 1 172 ? -1.438 8.635 12.254 1.00 90.69 172 PHE A N 1
ATOM 1358 C CA . PHE A 1 172 ? -0.338 8.442 13.208 1.00 90.69 172 PHE A CA 1
ATOM 1359 C C . PHE A 1 172 ? -0.376 9.455 14.358 1.00 90.69 172 PHE A C 1
ATOM 1361 O O . PHE A 1 172 ? -0.135 9.060 15.497 1.00 90.69 172 PHE A O 1
ATOM 1368 N N . LYS A 1 173 ? -0.688 10.728 14.078 1.00 89.62 173 LYS A N 1
ATOM 1369 C CA . LYS A 1 173 ? -0.832 11.768 15.112 1.00 89.62 173 LYS A CA 1
ATOM 1370 C C . LYS A 1 173 ? -1.988 11.458 16.056 1.00 89.62 173 LYS A C 1
ATOM 1372 O O . LYS A 1 173 ? -1.810 11.490 17.261 1.00 89.62 173 LYS A O 1
ATOM 1377 N N . GLN A 1 174 ? -3.138 11.053 15.519 1.00 87.62 174 GLN A N 1
ATOM 1378 C CA . GLN A 1 174 ? -4.295 10.663 16.330 1.00 87.62 174 GLN A CA 1
ATOM 1379 C C . GLN A 1 174 ? -4.042 9.417 17.196 1.00 87.62 174 GLN A C 1
ATOM 1381 O O . GLN A 1 174 ? -4.732 9.196 18.186 1.00 87.62 174 GLN A O 1
ATOM 1386 N N . TYR A 1 175 ? -3.068 8.585 16.821 1.00 86.62 175 TYR A N 1
ATOM 1387 C CA . TYR A 1 175 ? -2.676 7.395 17.579 1.00 86.62 175 TYR A CA 1
ATOM 1388 C C . TYR A 1 175 ? -1.544 7.694 18.580 1.00 86.62 175 TYR A C 1
ATOM 1390 O O . TYR A 1 175 ? -1.014 6.759 19.180 1.00 86.62 175 TYR A O 1
ATOM 1398 N N . ASP A 1 176 ? -1.128 8.960 18.718 1.00 85.62 176 ASP A N 1
ATOM 1399 C CA . ASP A 1 176 ? 0.043 9.394 19.493 1.00 85.62 176 ASP A CA 1
ATOM 1400 C C . ASP A 1 176 ? 1.337 8.648 19.101 1.00 85.62 176 ASP A C 1
ATOM 1402 O O . ASP A 1 176 ? 2.267 8.450 19.885 1.00 85.62 176 ASP A O 1
ATOM 1406 N N . LEU A 1 177 ? 1.422 8.224 17.837 1.00 84.31 177 LEU A N 1
ATOM 1407 C CA . LEU A 1 177 ? 2.534 7.457 17.275 1.00 84.31 177 LEU A CA 1
ATOM 1408 C C . LEU A 1 177 ? 3.545 8.359 16.561 1.00 84.31 177 LEU A C 1
ATOM 1410 O O . LEU A 1 177 ? 4.130 7.981 15.547 1.00 84.31 177 LEU A O 1
ATOM 1414 N N . GLU A 1 178 ? 3.775 9.566 17.065 1.00 82.88 178 GLU A N 1
ATOM 1415 C CA . GLU A 1 178 ? 4.663 10.545 16.424 1.00 82.88 178 GLU A CA 1
ATOM 1416 C C . GLU A 1 178 ? 6.142 10.140 16.485 1.00 82.88 178 GLU A C 1
ATOM 1418 O O . GLU A 1 178 ? 6.944 10.537 15.633 1.00 82.88 178 GLU A O 1
ATOM 1423 N N . SER A 1 179 ? 6.500 9.265 17.430 1.00 78.81 179 SER A N 1
ATOM 1424 C CA . SER A 1 179 ? 7.822 8.645 17.468 1.00 78.81 179 SER A CA 1
ATOM 1425 C C . SER A 1 179 ? 8.092 7.896 16.148 1.00 78.81 179 SER A C 1
ATOM 1427 O O . SER A 1 179 ? 7.333 7.034 15.694 1.00 78.81 179 SER A O 1
ATOM 1429 N N . GLY A 1 180 ? 9.149 8.313 15.446 1.00 79.75 180 GLY A N 1
ATOM 1430 C CA . GLY A 1 180 ? 9.502 7.802 14.117 1.00 79.75 180 GLY A CA 1
ATOM 1431 C C . GLY A 1 180 ? 8.863 8.530 12.924 1.00 79.75 180 GLY A C 1
ATOM 1432 O O . GLY A 1 180 ? 9.071 8.100 11.790 1.00 79.75 180 GLY A O 1
ATOM 1433 N N . ALA A 1 181 ? 8.134 9.639 13.115 1.00 83.31 181 ALA A N 1
ATOM 1434 C CA . ALA A 1 181 ? 7.574 10.421 12.002 1.00 83.31 181 ALA A CA 1
ATOM 1435 C C . ALA A 1 181 ? 8.663 10.915 11.031 1.00 83.31 181 ALA A C 1
ATOM 1437 O O . ALA A 1 181 ? 8.526 10.766 9.817 1.00 83.31 181 ALA A O 1
ATOM 1438 N N . SER A 1 182 ? 9.788 11.408 11.566 1.00 82.94 182 SER A N 1
ATOM 1439 C CA . SER A 1 182 ? 10.944 11.837 10.764 1.00 82.94 182 SER A CA 1
ATOM 1440 C C . SER A 1 182 ? 11.515 10.697 9.913 1.00 82.94 182 SER A C 1
ATOM 1442 O O . SER A 1 182 ? 11.801 10.879 8.731 1.00 82.94 182 SER A O 1
ATOM 1444 N N . GLU A 1 183 ? 11.635 9.497 10.482 1.00 88.25 183 GLU A N 1
ATOM 1445 C CA . GLU A 1 183 ? 12.149 8.328 9.769 1.00 88.25 183 GLU A CA 1
ATOM 1446 C C . GLU A 1 183 ? 11.174 7.850 8.685 1.00 88.25 183 GLU A C 1
ATOM 1448 O O . GLU A 1 183 ? 11.578 7.611 7.548 1.00 88.25 183 GLU A O 1
ATOM 1453 N N . ARG A 1 184 ? 9.871 7.790 8.991 1.00 88.69 184 ARG A N 1
ATOM 1454 C CA . ARG A 1 184 ? 8.826 7.447 8.011 1.00 88.69 184 ARG A CA 1
ATOM 1455 C C . ARG A 1 184 ? 8.791 8.434 6.843 1.00 88.69 184 ARG A C 1
ATOM 1457 O O . ARG A 1 184 ? 8.669 8.004 5.696 1.00 88.69 184 ARG A O 1
ATOM 1464 N N . SER A 1 185 ? 8.954 9.727 7.128 1.00 86.38 185 SER A N 1
ATOM 1465 C CA . SER A 1 185 ? 9.072 10.793 6.125 1.00 86.38 185 SER A CA 1
ATOM 1466 C C . SER A 1 185 ? 10.272 10.559 5.205 1.00 86.38 185 SER A C 1
ATOM 1468 O O . SER A 1 185 ? 10.108 10.463 3.987 1.00 86.38 185 SER A O 1
ATOM 1470 N N . LYS A 1 186 ? 11.460 10.357 5.793 1.00 89.94 186 LYS A N 1
ATOM 1471 C CA . LYS A 1 186 ? 12.701 10.072 5.054 1.00 89.94 186 LYS A CA 1
ATOM 1472 C C . LYS A 1 186 ? 12.593 8.806 4.205 1.00 89.94 186 LYS A C 1
ATOM 1474 O O . LYS A 1 186 ? 13.005 8.804 3.049 1.00 89.94 186 LYS A O 1
ATOM 1479 N N . ASN A 1 187 ? 12.012 7.735 4.743 1.00 89.94 187 ASN A N 1
ATOM 1480 C CA . ASN A 1 187 ? 11.837 6.475 4.020 1.00 89.94 187 ASN A CA 1
ATOM 1481 C C . ASN A 1 187 ? 10.907 6.628 2.810 1.00 89.94 187 ASN A C 1
ATOM 1483 O O . ASN A 1 187 ? 11.178 6.045 1.757 1.00 89.94 187 ASN A O 1
ATOM 1487 N N . MET A 1 188 ? 9.848 7.435 2.931 1.00 90.25 188 MET A N 1
ATOM 1488 C CA . MET A 1 188 ? 8.958 7.741 1.811 1.00 90.25 188 MET A CA 1
ATOM 1489 C C . MET A 1 188 ? 9.659 8.590 0.741 1.00 90.25 188 MET A C 1
ATOM 1491 O O . MET A 1 188 ? 9.554 8.286 -0.444 1.00 90.25 188 MET A O 1
ATOM 1495 N N . GLU A 1 189 ? 10.432 9.602 1.141 1.00 89.88 189 GLU A N 1
ATOM 1496 C CA . GLU A 1 189 ? 11.228 10.427 0.217 1.00 89.88 189 GLU A CA 1
ATOM 1497 C C . GLU A 1 189 ? 12.286 9.607 -0.529 1.00 89.88 189 GLU A C 1
ATOM 1499 O O . GLU A 1 189 ? 12.423 9.725 -1.747 1.00 89.88 189 GLU A O 1
ATOM 1504 N N . MET A 1 190 ? 12.990 8.710 0.169 1.00 91.00 190 MET A N 1
ATOM 1505 C CA . MET A 1 190 ? 13.931 7.781 -0.464 1.00 91.00 190 MET A CA 1
ATOM 1506 C C . MET A 1 190 ? 13.230 6.845 -1.451 1.00 91.00 190 MET A C 1
ATOM 1508 O O . MET A 1 190 ? 13.764 6.573 -2.526 1.00 91.00 190 MET A O 1
ATOM 1512 N N . ALA A 1 191 ? 12.036 6.354 -1.112 1.00 90.88 191 ALA A N 1
ATOM 1513 C CA . ALA A 1 191 ? 11.253 5.511 -2.006 1.00 90.88 191 ALA A CA 1
ATOM 1514 C C . ALA A 1 191 ? 10.794 6.266 -3.261 1.00 90.88 191 ALA A C 1
ATOM 1516 O O . ALA A 1 191 ? 10.916 5.729 -4.362 1.00 90.88 191 ALA A O 1
ATOM 1517 N N . GLN A 1 192 ? 10.347 7.514 -3.109 1.00 89.31 192 GLN A N 1
ATOM 1518 C CA . GLN A 1 192 ? 10.000 8.387 -4.228 1.00 89.31 192 GLN A CA 1
ATOM 1519 C C . GLN A 1 192 ? 11.213 8.648 -5.124 1.00 89.31 192 GLN A C 1
ATOM 1521 O O . GLN A 1 192 ? 11.128 8.469 -6.337 1.00 89.31 192 GLN A O 1
ATOM 1526 N N . LYS A 1 193 ? 12.365 8.990 -4.536 1.00 88.81 193 LYS A N 1
ATOM 1527 C CA . LYS A 1 193 ? 13.609 9.202 -5.286 1.00 88.81 193 LYS A CA 1
ATOM 1528 C C . LYS A 1 193 ? 14.020 7.948 -6.058 1.00 88.81 193 LYS A C 1
ATOM 1530 O O . LYS A 1 193 ? 14.326 8.037 -7.240 1.00 88.81 193 LYS A O 1
ATOM 1535 N N . LYS A 1 194 ? 13.959 6.777 -5.421 1.00 89.56 194 LYS A N 1
ATOM 1536 C CA . LYS A 1 194 ? 14.293 5.488 -6.044 1.00 89.56 194 LYS A CA 1
ATOM 1537 C C . LYS A 1 194 ? 13.376 5.146 -7.217 1.00 89.56 194 LYS A C 1
ATOM 1539 O O . LYS A 1 194 ? 13.827 4.584 -8.213 1.00 89.56 194 LYS A O 1
ATOM 1544 N N . ASP A 1 195 ? 12.090 5.445 -7.091 1.00 88.19 195 ASP A N 1
ATOM 1545 C CA . ASP A 1 195 ? 11.123 5.236 -8.165 1.00 88.19 195 ASP A CA 1
ATOM 1546 C C . ASP A 1 195 ? 11.343 6.231 -9.319 1.00 88.19 195 ASP A C 1
ATOM 1548 O O . ASP A 1 195 ? 11.354 5.814 -10.479 1.00 88.19 195 ASP A O 1
ATOM 1552 N N . LYS A 1 196 ? 11.656 7.497 -9.013 1.00 85.94 196 LYS A N 1
ATOM 1553 C CA . LYS A 1 196 ? 12.018 8.517 -10.007 1.00 85.94 196 LYS A CA 1
ATOM 1554 C C . LYS A 1 196 ? 13.302 8.169 -10.765 1.00 85.94 196 LYS A C 1
ATOM 1556 O O . LYS A 1 196 ? 13.302 8.1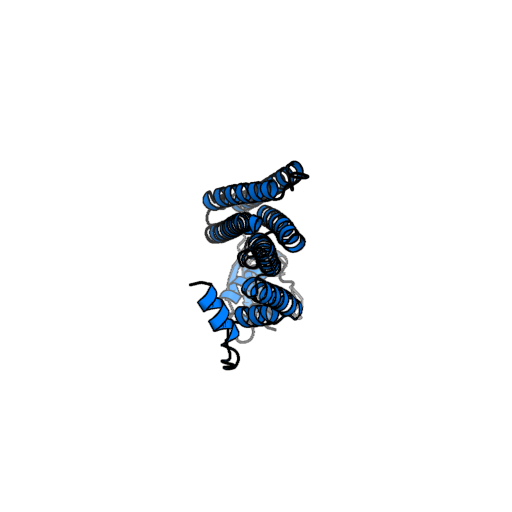67 -11.991 1.00 85.94 196 LYS A O 1
ATOM 1561 N N . GLU A 1 197 ? 14.364 7.779 -10.061 1.00 86.69 197 GLU A N 1
ATOM 1562 C CA . GLU A 1 197 ? 15.625 7.325 -10.669 1.00 86.69 197 GLU A CA 1
ATOM 1563 C C . GLU A 1 197 ? 15.398 6.135 -11.612 1.00 86.69 197 GLU A C 1
ATOM 1565 O O . GLU A 1 197 ? 15.998 6.048 -12.681 1.00 86.69 197 GLU A O 1
ATOM 1570 N N . ARG A 1 198 ? 14.503 5.207 -11.252 1.00 82.31 198 ARG A N 1
ATOM 1571 C CA . ARG A 1 198 ? 14.147 4.080 -12.125 1.00 82.31 198 ARG A CA 1
ATOM 1572 C C . ARG A 1 198 ? 13.369 4.519 -13.356 1.00 82.31 198 ARG A C 1
ATOM 1574 O O . ARG A 1 198 ? 13.609 3.969 -14.429 1.00 82.31 198 ARG A O 1
ATOM 1581 N N . LEU A 1 199 ? 12.442 5.463 -13.212 1.00 82.56 199 LEU A N 1
ATOM 1582 C CA . LEU A 1 199 ? 11.718 6.036 -14.343 1.00 82.56 199 LEU A CA 1
ATOM 1583 C C . LEU A 1 199 ? 12.691 6.746 -15.296 1.00 82.56 199 LEU A C 1
ATOM 1585 O O . LEU A 1 199 ? 12.637 6.520 -16.498 1.00 82.56 199 LEU A O 1
ATOM 1589 N N . GLU A 1 200 ? 13.644 7.514 -14.768 1.00 82.75 200 GLU A N 1
ATOM 1590 C CA . GLU A 1 200 ? 14.721 8.144 -15.541 1.00 82.75 200 GLU A CA 1
ATOM 1591 C C . GLU A 1 200 ? 15.634 7.107 -16.217 1.00 82.75 200 GLU A C 1
ATOM 1593 O O . GLU A 1 200 ? 15.999 7.261 -17.381 1.00 82.75 200 GLU A O 1
ATOM 1598 N N . GLN A 1 201 ? 15.965 6.001 -15.545 1.00 80.81 201 GLN A N 1
ATOM 1599 C CA . GLN A 1 201 ? 16.700 4.887 -16.157 1.00 80.81 201 GLN A CA 1
ATOM 1600 C C . GLN A 1 201 ? 15.909 4.202 -17.277 1.00 80.81 201 GLN A C 1
ATOM 1602 O O . GLN A 1 201 ? 16.494 3.792 -18.278 1.00 80.81 201 GLN A O 1
ATOM 1607 N N . LEU A 1 202 ? 14.591 4.058 -17.129 1.00 76.75 202 LEU A N 1
ATOM 1608 C CA . LEU A 1 202 ? 13.732 3.545 -18.196 1.00 76.75 202 LEU A CA 1
ATOM 1609 C C . LEU A 1 202 ? 13.705 4.535 -19.361 1.00 76.75 202 LEU A C 1
ATOM 1611 O O . LEU A 1 202 ? 14.003 4.141 -20.483 1.00 76.75 202 LEU A O 1
ATOM 1615 N N . ASN A 1 203 ? 13.474 5.818 -19.085 1.00 76.38 203 ASN A N 1
ATOM 1616 C CA . ASN A 1 203 ? 13.510 6.886 -20.081 1.00 76.38 203 ASN A CA 1
ATOM 1617 C C . ASN A 1 203 ? 14.836 6.928 -20.823 1.00 76.38 203 ASN A C 1
ATOM 1619 O O . ASN A 1 203 ? 14.852 6.936 -22.038 1.00 76.38 203 ASN A O 1
ATOM 1623 N N . THR A 1 204 ? 15.969 6.874 -20.136 1.00 77.44 204 THR A N 1
ATOM 1624 C CA . THR A 1 204 ? 17.274 6.857 -20.811 1.00 77.44 204 THR A CA 1
ATOM 1625 C C . THR A 1 204 ? 17.488 5.604 -21.653 1.00 77.44 204 THR A C 1
ATOM 1627 O O . THR A 1 204 ? 18.159 5.698 -22.673 1.00 77.44 204 THR A O 1
ATOM 1630 N N . ARG A 1 205 ? 16.927 4.446 -21.284 1.00 71.38 205 ARG A N 1
ATOM 1631 C CA . ARG A 1 205 ? 16.990 3.225 -22.106 1.00 71.38 205 ARG A CA 1
ATOM 1632 C C . ARG A 1 205 ? 16.086 3.285 -23.335 1.00 71.38 205 ARG A C 1
ATOM 1634 O O . ARG A 1 205 ? 16.475 2.746 -24.358 1.00 71.38 205 ARG A O 1
ATOM 1641 N N . PHE A 1 206 ? 14.921 3.923 -23.239 1.00 67.56 206 PHE A N 1
ATOM 1642 C CA . PHE A 1 206 ? 13.974 4.037 -24.353 1.00 67.56 206 PHE A CA 1
ATOM 1643 C C . PHE A 1 206 ? 14.245 5.257 -25.253 1.00 67.56 206 PHE A C 1
ATOM 1645 O O . PHE A 1 206 ? 14.090 5.167 -26.464 1.00 67.56 206 PHE A O 1
ATOM 1652 N N . SER A 1 207 ? 14.711 6.375 -24.688 1.00 64.31 207 SER A N 1
ATOM 1653 C CA . SER A 1 207 ? 15.127 7.589 -25.408 1.00 64.31 207 SER A CA 1
ATOM 1654 C C . SER A 1 207 ? 16.506 7.452 -26.044 1.00 64.31 207 SER A C 1
ATOM 1656 O O . SER A 1 207 ? 16.768 8.078 -27.070 1.00 64.31 207 SER A O 1
ATOM 1658 N N . LYS A 1 208 ? 17.376 6.583 -25.506 1.00 55.56 208 LYS A N 1
ATOM 1659 C CA . LYS A 1 208 ? 18.409 5.935 -26.322 1.00 55.56 208 LYS A CA 1
ATOM 1660 C C . LYS A 1 208 ? 17.719 4.902 -27.212 1.00 55.56 208 LYS A C 1
ATOM 1662 O O . LYS A 1 208 ? 17.975 3.710 -27.092 1.00 55.56 208 LYS A O 1
ATOM 1667 N N . GLY A 1 209 ? 16.855 5.364 -28.116 1.00 48.47 209 GLY A N 1
ATOM 1668 C CA . GLY A 1 209 ? 16.626 4.613 -29.341 1.00 48.47 209 GLY A CA 1
ATOM 1669 C C . GLY A 1 209 ? 18.000 4.292 -29.913 1.00 48.47 209 GLY A C 1
ATOM 1670 O O . GLY A 1 209 ? 18.896 5.139 -29.801 1.00 48.47 209 GLY A O 1
ATOM 1671 N N . ASP A 1 210 ? 18.180 3.070 -30.409 1.00 47.50 210 ASP A N 1
ATOM 1672 C CA . ASP A 1 210 ? 19.410 2.581 -31.028 1.00 47.50 210 ASP A CA 1
ATOM 1673 C C . ASP A 1 210 ? 20.045 3.673 -31.901 1.00 47.50 210 ASP A C 1
ATOM 1675 O O . ASP A 1 210 ? 19.699 3.895 -33.057 1.00 47.50 210 ASP A O 1
ATOM 1679 N N . THR A 1 211 ? 20.951 4.435 -31.295 1.00 42.78 211 THR A N 1
ATOM 1680 C CA . THR A 1 211 ? 21.685 5.531 -31.929 1.00 42.78 211 THR A CA 1
ATOM 1681 C C . THR A 1 211 ? 23.013 5.015 -32.453 1.00 42.78 211 THR A C 1
ATOM 1683 O O . THR A 1 211 ? 23.721 5.728 -33.162 1.00 42.78 211 THR A O 1
ATOM 1686 N N . SER A 1 212 ? 23.299 3.725 -32.244 1.00 42.47 212 SER A N 1
ATOM 1687 C CA . SER A 1 212 ? 23.964 2.971 -33.288 1.00 42.47 212 SER A CA 1
ATOM 1688 C C . SER A 1 212 ? 23.002 2.907 -34.471 1.00 42.47 212 SER A C 1
ATOM 1690 O O . SER A 1 212 ? 22.197 1.987 -34.577 1.00 42.47 212 SER A O 1
ATOM 1692 N N . LYS A 1 213 ? 23.131 3.852 -35.411 1.00 42.03 213 LYS A N 1
ATOM 1693 C CA . LYS A 1 213 ? 23.000 3.461 -36.817 1.00 42.03 213 LYS A CA 1
ATOM 1694 C C . LYS A 1 213 ? 23.824 2.181 -36.937 1.00 42.03 213 LYS A C 1
ATOM 1696 O O . LYS A 1 213 ? 25.040 2.265 -36.732 1.00 42.03 213 LYS A O 1
ATOM 1701 N N . PRO A 1 214 ? 23.217 1.011 -37.171 1.00 42.53 214 PRO A N 1
ATOM 1702 C CA . PRO A 1 214 ? 24.017 -0.169 -37.384 1.00 42.53 214 PRO A CA 1
ATOM 1703 C C . PRO A 1 214 ? 24.812 0.152 -38.642 1.00 42.53 214 PRO A C 1
ATOM 1705 O O . PRO A 1 214 ? 24.239 0.559 -39.658 1.00 42.53 214 PRO A O 1
ATOM 1708 N N . ALA A 1 215 ? 26.136 0.105 -38.531 1.00 48.12 215 ALA A N 1
ATOM 1709 C CA . ALA A 1 215 ? 27.015 0.233 -39.676 1.00 48.12 215 ALA A CA 1
ATOM 1710 C C . ALA A 1 215 ? 26.506 -0.752 -40.731 1.00 48.12 215 ALA A C 1
ATOM 1712 O O . ALA A 1 215 ? 26.569 -1.947 -40.481 1.00 48.12 215 ALA A O 1
ATOM 1713 N N . SER A 1 216 ? 25.895 -0.245 -41.811 1.00 47.28 216 SER A N 1
ATOM 1714 C CA . SER A 1 216 ? 25.320 -1.026 -42.915 1.00 47.28 216 SER A CA 1
ATOM 1715 C C . SER A 1 216 ? 24.792 -2.404 -42.483 1.00 47.28 216 SER A C 1
ATOM 1717 O O . SER A 1 216 ? 25.515 -3.389 -42.613 1.00 47.28 216 SER A O 1
ATOM 1719 N N . LEU A 1 217 ? 23.568 -2.465 -41.941 1.00 53.34 217 LEU A N 1
ATOM 1720 C CA . LEU A 1 217 ? 22.914 -3.714 -41.530 1.00 53.34 217 LEU A CA 1
ATOM 1721 C C . LEU A 1 217 ? 23.104 -4.811 -42.582 1.00 53.34 217 LEU A C 1
ATOM 1723 O O . LEU A 1 217 ? 22.453 -4.805 -43.629 1.00 53.34 217 LEU A O 1
ATOM 1727 N N . SER A 1 218 ? 23.981 -5.769 -42.303 1.00 62.00 218 SER A N 1
ATOM 1728 C CA . SER A 1 218 ? 24.075 -7.005 -43.065 1.00 62.00 218 SER A CA 1
ATOM 1729 C C . SER A 1 218 ? 22.882 -7.871 -42.672 1.00 62.00 218 SER A C 1
ATOM 1731 O O . SER A 1 218 ? 22.976 -8.751 -41.821 1.00 62.00 218 SER A O 1
ATOM 1733 N N . LEU A 1 219 ? 21.719 -7.578 -43.259 1.00 75.19 219 LEU A N 1
ATOM 1734 C CA . LEU A 1 219 ? 20.518 -8.385 -43.071 1.00 75.19 219 LEU A CA 1
ATOM 1735 C C . LEU A 1 219 ? 20.825 -9.836 -43.461 1.00 75.19 219 LEU A C 1
ATOM 1737 O O . LEU A 1 219 ? 21.251 -10.129 -44.582 1.00 75.19 219 LEU A O 1
ATOM 1741 N N . ILE A 1 220 ? 20.616 -10.741 -42.510 1.00 79.25 220 ILE A N 1
ATOM 1742 C CA . ILE A 1 220 ? 20.761 -12.179 -42.686 1.00 79.25 220 ILE A CA 1
ATOM 1743 C C . ILE A 1 220 ? 19.365 -12.772 -42.864 1.00 79.25 220 ILE A C 1
ATOM 1745 O O . ILE A 1 220 ? 18.446 -12.511 -42.087 1.00 79.25 220 ILE A O 1
ATOM 1749 N N . LYS A 1 221 ? 19.211 -13.612 -43.886 1.00 84.56 221 LYS A N 1
ATOM 1750 C CA . LYS A 1 221 ? 18.008 -14.415 -44.109 1.00 84.56 221 LYS A CA 1
ATOM 1751 C C . LYS A 1 221 ? 18.067 -15.660 -43.236 1.00 84.56 221 LYS A C 1
ATOM 1753 O O . LYS A 1 221 ? 18.875 -16.552 -43.481 1.00 84.56 221 LYS A O 1
ATOM 1758 N N . VAL A 1 222 ? 17.208 -15.746 -42.230 1.00 85.06 222 VAL A N 1
ATOM 1759 C CA . VAL A 1 222 ? 17.076 -16.910 -41.350 1.00 85.06 222 VAL A CA 1
ATOM 1760 C C . VAL A 1 222 ? 15.850 -17.713 -41.765 1.00 85.06 222 VAL A C 1
ATOM 1762 O O . VAL A 1 222 ? 14.724 -17.263 -41.586 1.00 85.06 222 VAL A O 1
ATOM 1765 N N . THR A 1 223 ? 16.056 -18.907 -42.313 1.00 86.88 223 THR A N 1
ATOM 1766 C CA . THR A 1 223 ? 14.982 -19.846 -42.664 1.00 86.88 223 THR A CA 1
ATOM 1767 C C . THR A 1 223 ? 14.739 -20.794 -41.496 1.00 86.88 223 THR A C 1
ATOM 1769 O O . THR A 1 223 ? 15.628 -21.567 -41.141 1.00 86.88 223 THR A O 1
ATOM 1772 N N . LEU A 1 224 ? 13.550 -20.738 -40.898 1.00 86.56 224 LEU A N 1
ATOM 1773 C CA . LEU A 1 224 ? 13.096 -21.693 -39.892 1.00 86.56 224 LEU A CA 1
ATOM 1774 C C . LEU A 1 224 ? 12.379 -22.860 -40.564 1.00 86.56 224 LEU A C 1
ATOM 1776 O O . LEU A 1 224 ? 11.388 -22.657 -41.265 1.00 86.56 224 LEU A O 1
ATOM 1780 N N . LYS A 1 225 ? 12.845 -24.072 -40.279 1.00 87.62 225 LYS A N 1
ATOM 1781 C CA . LYS A 1 225 ? 12.222 -25.331 -40.678 1.00 87.62 225 LYS A CA 1
ATOM 1782 C C . LYS A 1 225 ? 11.581 -25.982 -39.465 1.00 87.62 225 LYS A C 1
ATOM 1784 O O . LYS A 1 225 ? 12.258 -26.245 -38.472 1.00 87.62 225 LYS A O 1
ATOM 1789 N N . VAL A 1 226 ? 10.285 -26.251 -39.539 1.00 85.31 226 VAL A N 1
ATOM 1790 C CA . VAL A 1 226 ? 9.538 -26.946 -38.484 1.00 85.31 226 VAL A CA 1
ATOM 1791 C C . VAL A 1 226 ? 8.931 -28.200 -39.096 1.00 85.31 226 VAL A C 1
ATOM 1793 O O . VAL A 1 226 ? 8.294 -28.130 -40.144 1.00 85.31 226 VAL A O 1
ATOM 1796 N N . ASN A 1 227 ? 9.117 -29.355 -38.454 1.00 78.75 227 ASN A N 1
ATOM 1797 C CA . ASN A 1 227 ? 8.568 -30.614 -38.959 1.00 78.75 227 ASN A CA 1
ATOM 1798 C C . ASN A 1 227 ? 7.042 -30.514 -39.136 1.00 78.75 227 ASN A C 1
ATOM 1800 O O . ASN A 1 227 ? 6.325 -30.133 -38.212 1.00 78.75 227 ASN A O 1
ATOM 1804 N N . GLY A 1 228 ? 6.558 -30.865 -40.331 1.00 75.25 228 GLY A N 1
ATOM 1805 C CA . GLY A 1 228 ? 5.131 -30.845 -40.665 1.00 75.25 228 GLY A CA 1
ATOM 1806 C C . GLY A 1 228 ? 4.534 -29.454 -40.909 1.00 75.25 228 GLY A C 1
ATOM 1807 O O . GLY A 1 228 ? 3.315 -29.342 -41.019 1.00 75.25 228 GLY A O 1
ATOM 1808 N N . LYS A 1 229 ? 5.355 -28.398 -40.997 1.00 79.69 229 LYS A N 1
ATOM 1809 C CA . LYS A 1 229 ? 4.912 -27.015 -41.237 1.00 79.69 229 LYS A CA 1
ATOM 1810 C C . LYS A 1 229 ? 5.724 -26.361 -42.363 1.00 79.69 229 LYS A C 1
ATOM 1812 O O . LYS A 1 229 ? 6.844 -26.795 -42.622 1.00 79.69 229 LYS A O 1
ATOM 1817 N N . PRO A 1 230 ? 5.181 -25.331 -43.041 1.00 82.44 230 PRO A N 1
ATOM 1818 C CA . PRO A 1 230 ? 5.913 -24.637 -44.093 1.00 82.44 230 PRO A CA 1
ATOM 1819 C C . PRO A 1 230 ? 7.128 -23.895 -43.529 1.00 82.44 230 PRO A C 1
ATOM 1821 O O . PRO A 1 230 ? 7.042 -23.254 -42.476 1.00 82.44 230 PRO A O 1
ATOM 1824 N N . ASP A 1 231 ? 8.236 -23.961 -44.266 1.00 86.38 231 ASP A N 1
ATOM 1825 C CA . ASP A 1 231 ? 9.455 -23.211 -43.973 1.00 86.38 231 ASP A CA 1
ATOM 1826 C C . ASP A 1 231 ? 9.160 -21.703 -44.026 1.00 86.38 231 ASP A C 1
ATOM 1828 O O . ASP A 1 231 ? 8.501 -21.219 -44.950 1.00 86.38 231 ASP A O 1
ATOM 1832 N N . VAL A 1 232 ? 9.654 -20.945 -43.042 1.00 86.19 232 VAL A N 1
ATOM 1833 C CA . VAL A 1 232 ? 9.470 -19.486 -42.995 1.00 86.19 232 VAL A CA 1
ATOM 1834 C C . VAL A 1 232 ? 10.799 -18.775 -42.862 1.00 86.19 232 VAL A C 1
ATOM 1836 O O . VAL A 1 232 ? 11.581 -19.052 -41.955 1.00 86.19 232 VAL A O 1
ATOM 1839 N N . THR A 1 233 ? 11.020 -17.813 -43.752 1.00 87.75 233 THR A N 1
ATOM 1840 C CA . THR A 1 233 ? 12.237 -17.006 -43.787 1.00 87.75 233 THR A CA 1
ATOM 1841 C C . THR A 1 233 ? 11.993 -15.638 -43.172 1.00 87.75 233 THR A C 1
ATOM 1843 O O . THR A 1 233 ? 11.064 -14.928 -43.548 1.00 87.75 233 THR A O 1
ATOM 1846 N N . TYR A 1 234 ? 12.859 -15.261 -42.239 1.00 84.81 234 TYR A N 1
ATOM 1847 C CA . TYR A 1 234 ? 12.902 -13.945 -41.623 1.00 84.81 234 TYR A CA 1
ATOM 1848 C C . TYR A 1 234 ? 14.158 -13.216 -42.085 1.00 84.81 234 TYR A C 1
ATOM 1850 O O . TYR A 1 234 ? 15.241 -13.792 -42.098 1.00 84.81 234 TYR A O 1
ATOM 1858 N N . GLU A 1 235 ? 14.026 -11.945 -42.435 1.00 86.38 235 GLU A N 1
ATOM 1859 C CA . GLU A 1 235 ? 15.174 -11.051 -42.566 1.00 86.38 235 GLU A CA 1
ATOM 1860 C C . GLU A 1 235 ? 15.426 -10.418 -41.199 1.00 86.38 235 GLU A C 1
ATOM 1862 O O . GLU A 1 235 ? 14.542 -9.767 -40.635 1.00 86.38 235 GLU A O 1
ATOM 1867 N N . THR A 1 236 ? 16.595 -10.694 -40.625 1.00 83.94 236 THR A N 1
ATOM 1868 C CA . THR A 1 236 ? 16.973 -10.228 -39.288 1.00 83.94 236 THR A CA 1
ATOM 1869 C C . THR A 1 236 ? 18.422 -9.781 -39.263 1.00 83.94 236 THR A C 1
ATOM 1871 O O . THR A 1 236 ? 19.226 -10.150 -40.118 1.00 83.94 236 THR A O 1
ATOM 1874 N N . GLU A 1 237 ? 18.781 -9.019 -38.242 1.00 83.12 237 GLU A N 1
ATOM 1875 C CA . GLU A 1 237 ? 20.168 -8.632 -38.007 1.00 83.12 237 GLU A CA 1
ATOM 1876 C C . GLU A 1 237 ? 20.979 -9.827 -37.501 1.00 83.12 237 GLU A C 1
ATOM 1878 O O . GLU A 1 237 ? 20.449 -10.739 -36.858 1.00 83.12 237 GLU A O 1
ATOM 1883 N N . ASP A 1 238 ? 22.283 -9.809 -37.742 1.00 82.44 238 ASP A N 1
ATOM 1884 C CA . ASP A 1 238 ? 23.213 -10.831 -37.266 1.00 82.44 238 ASP A CA 1
ATOM 1885 C C . ASP A 1 238 ? 23.317 -10.858 -35.721 1.00 82.44 238 ASP A C 1
ATOM 1887 O O . ASP A 1 238 ? 23.544 -11.905 -35.110 1.00 82.44 238 ASP A O 1
ATOM 1891 N N . THR A 1 239 ? 23.067 -9.725 -35.069 1.00 82.69 239 THR A N 1
ATOM 1892 C CA . THR A 1 239 ? 22.977 -9.554 -33.611 1.00 82.69 239 THR A CA 1
ATOM 1893 C C . THR A 1 239 ? 21.653 -10.030 -33.011 1.00 82.69 239 THR A C 1
ATOM 1895 O O . THR A 1 239 ? 21.562 -10.151 -31.786 1.00 82.69 239 THR A O 1
ATOM 1898 N N . THR A 1 240 ? 20.638 -10.325 -33.834 1.00 84.19 240 THR A N 1
ATOM 1899 C CA . THR A 1 240 ? 19.304 -10.705 -33.349 1.00 84.19 240 THR A CA 1
ATOM 1900 C C . THR A 1 240 ? 19.389 -11.993 -32.532 1.00 84.19 240 THR A C 1
ATOM 1902 O O . THR A 1 240 ? 19.991 -12.978 -32.964 1.00 84.19 240 THR A O 1
ATOM 1905 N N . ALA A 1 241 ? 18.788 -11.998 -31.341 1.00 88.50 241 ALA A N 1
ATOM 1906 C CA . ALA A 1 241 ? 18.709 -13.191 -30.505 1.00 88.50 241 ALA A CA 1
ATOM 1907 C C . ALA A 1 241 ? 17.693 -14.195 -31.070 1.00 88.50 241 ALA A C 1
ATOM 1909 O O . ALA A 1 241 ? 16.612 -13.818 -31.533 1.00 88.50 241 ALA A O 1
ATOM 1910 N N . LEU A 1 242 ? 17.995 -15.488 -30.965 1.00 86.31 242 LEU A N 1
ATOM 1911 C CA . LEU A 1 242 ? 17.103 -16.554 -31.424 1.00 86.31 242 LEU A CA 1
ATOM 1912 C C . LEU A 1 242 ? 15.746 -16.558 -30.712 1.00 86.31 242 LEU A C 1
ATOM 1914 O O . LEU A 1 242 ? 14.729 -16.882 -31.323 1.00 86.31 242 LEU A O 1
ATOM 1918 N N . SER A 1 243 ? 15.701 -16.137 -29.449 1.00 85.62 243 SER A N 1
ATOM 1919 C CA . SER A 1 243 ? 14.461 -15.951 -28.691 1.00 85.62 243 SER A CA 1
ATOM 1920 C C . SER A 1 243 ? 13.506 -14.946 -29.341 1.00 85.62 243 SER A C 1
ATOM 1922 O O . SER A 1 243 ? 12.298 -15.171 -29.331 1.00 85.62 243 SER A O 1
ATOM 1924 N N . ALA A 1 244 ? 14.018 -13.880 -29.964 1.00 85.25 244 ALA A N 1
ATOM 1925 C CA . ALA A 1 244 ? 13.191 -12.900 -30.669 1.00 85.25 244 ALA A CA 1
ATOM 1926 C C . ALA A 1 244 ? 12.555 -13.507 -31.931 1.00 85.25 244 ALA A C 1
ATOM 1928 O O . ALA A 1 244 ? 11.377 -13.282 -32.212 1.00 85.25 244 ALA A O 1
ATOM 1929 N N . ILE A 1 245 ? 13.313 -14.338 -32.653 1.00 85.75 245 ILE A N 1
ATOM 1930 C CA . ILE A 1 245 ? 12.830 -15.078 -33.827 1.00 85.75 245 ILE A CA 1
ATOM 1931 C C . ILE A 1 245 ? 11.769 -16.109 -33.414 1.00 85.75 245 ILE A C 1
ATOM 1933 O O . ILE A 1 245 ? 10.715 -16.197 -34.047 1.00 85.75 245 ILE A O 1
ATOM 1937 N N . LEU A 1 246 ? 12.006 -16.836 -32.314 1.00 85.56 246 LEU A N 1
ATOM 1938 C CA . LEU A 1 246 ? 11.039 -17.776 -31.744 1.00 85.56 246 LEU A CA 1
ATOM 1939 C C . LEU A 1 246 ? 9.738 -17.078 -31.361 1.00 85.56 246 LEU A C 1
ATOM 1941 O O . LEU A 1 246 ? 8.662 -17.549 -31.713 1.00 85.56 246 LEU A O 1
ATOM 1945 N N . TRP A 1 247 ? 9.838 -15.939 -30.677 1.00 83.88 247 TRP A N 1
ATOM 1946 C CA . TRP A 1 247 ? 8.678 -15.178 -30.236 1.00 83.88 247 TRP A CA 1
ATOM 1947 C C . TRP A 1 247 ? 7.852 -14.678 -31.425 1.00 83.88 247 TRP A C 1
ATOM 1949 O O . TRP A 1 247 ? 6.634 -14.841 -31.441 1.00 83.88 247 TRP A O 1
ATOM 1959 N N . LYS A 1 248 ? 8.515 -14.175 -32.475 1.00 83.94 248 LYS A N 1
ATOM 1960 C CA . LYS A 1 248 ? 7.857 -13.757 -33.722 1.00 83.94 248 LYS A CA 1
ATOM 1961 C C . LYS A 1 248 ? 7.145 -14.916 -34.422 1.00 83.94 248 LYS A C 1
ATOM 1963 O O . LYS A 1 248 ? 6.050 -14.732 -34.946 1.00 83.94 248 LYS A O 1
ATOM 1968 N N . ARG A 1 249 ? 7.729 -16.118 -34.424 1.00 82.88 249 ARG A N 1
ATOM 1969 C CA . ARG A 1 249 ? 7.071 -17.319 -34.962 1.00 82.88 249 ARG A CA 1
ATOM 1970 C C . ARG A 1 249 ? 5.897 -17.766 -34.084 1.00 82.88 249 ARG A C 1
ATOM 1972 O O . ARG A 1 249 ? 4.849 -18.136 -34.608 1.00 82.88 249 ARG A O 1
ATOM 1979 N N . ALA A 1 250 ? 6.057 -17.690 -32.767 1.00 83.75 250 ALA A N 1
ATOM 1980 C CA . ALA A 1 250 ? 5.065 -18.111 -31.788 1.00 83.75 250 ALA A CA 1
ATOM 1981 C C . ALA A 1 250 ? 3.820 -17.218 -31.714 1.00 83.75 250 ALA A C 1
ATOM 1983 O O . ALA A 1 250 ? 2.779 -17.691 -31.270 1.00 83.75 250 ALA A O 1
ATOM 1984 N N . GLN A 1 251 ? 3.889 -15.965 -32.177 1.00 80.75 251 GLN A N 1
ATOM 1985 C CA . GLN A 1 251 ? 2.700 -15.111 -32.303 1.00 80.75 251 GLN A CA 1
ATOM 1986 C C . GLN A 1 251 ? 1.604 -15.765 -33.154 1.00 80.75 251 GLN A C 1
ATOM 1988 O O . GLN A 1 251 ? 0.426 -15.627 -32.843 1.00 80.75 251 GLN A O 1
ATOM 1993 N N . ASN A 1 252 ? 1.997 -16.517 -34.185 1.00 78.44 252 ASN A N 1
ATOM 1994 C CA . ASN A 1 252 ? 1.064 -17.254 -35.034 1.00 78.44 252 ASN A CA 1
ATOM 1995 C C . ASN A 1 252 ? 0.823 -18.687 -34.533 1.00 78.44 252 ASN A C 1
ATOM 1997 O O . ASN A 1 252 ? -0.202 -19.285 -34.840 1.00 78.44 252 ASN A O 1
ATOM 2001 N N . GLU A 1 253 ? 1.766 -19.255 -33.774 1.00 80.81 253 GLU A N 1
ATOM 2002 C CA . GLU A 1 253 ? 1.727 -20.646 -33.312 1.00 80.81 253 GLU A CA 1
ATOM 2003 C C . GLU A 1 253 ? 2.277 -20.773 -31.875 1.00 80.81 253 GLU A C 1
ATOM 2005 O O . GLU A 1 253 ? 3.444 -21.137 -31.686 1.00 80.81 253 GLU A O 1
ATOM 2010 N N . PRO A 1 254 ? 1.452 -20.511 -30.842 1.00 81.38 254 PRO A N 1
ATOM 2011 C CA . PRO A 1 254 ? 1.903 -20.436 -29.447 1.00 81.38 254 PRO A CA 1
ATOM 2012 C C . PRO A 1 254 ? 2.555 -21.717 -28.910 1.00 81.38 254 PRO A C 1
ATOM 2014 O O . PRO A 1 254 ? 3.400 -21.650 -28.018 1.00 81.38 254 PRO A O 1
ATOM 2017 N N . SER A 1 255 ? 2.212 -22.881 -29.476 1.00 79.44 255 SER A N 1
ATOM 2018 C CA . SER A 1 255 ? 2.782 -24.180 -29.089 1.00 79.44 255 SER A CA 1
ATOM 2019 C C . SER A 1 255 ? 4.296 -24.268 -29.316 1.00 79.44 255 SER A C 1
ATOM 2021 O O . SER A 1 255 ? 4.966 -25.078 -28.686 1.00 79.44 255 SER A O 1
ATOM 2023 N N . LEU A 1 256 ? 4.859 -23.415 -30.178 1.00 79.00 256 LEU A N 1
ATOM 2024 C CA . LEU A 1 256 ? 6.288 -23.407 -30.481 1.00 79.00 256 LEU A CA 1
ATOM 2025 C C . LEU A 1 256 ? 7.155 -22.758 -29.393 1.00 79.00 256 LEU A C 1
ATOM 2027 O O . LEU A 1 256 ? 8.365 -22.961 -29.410 1.00 79.00 256 LEU A O 1
ATOM 2031 N N . LEU A 1 257 ? 6.578 -22.033 -28.423 1.00 78.31 257 LEU A N 1
ATOM 2032 C CA . LEU A 1 257 ? 7.341 -21.400 -27.331 1.00 78.31 257 LEU A CA 1
ATOM 2033 C C . LEU A 1 257 ? 8.085 -22.401 -26.439 1.00 78.31 257 LEU A C 1
ATOM 2035 O O . LEU A 1 257 ? 9.040 -22.019 -25.767 1.00 78.31 257 LEU A O 1
ATOM 2039 N N . GLN A 1 258 ? 7.637 -23.656 -26.418 1.00 80.06 258 GLN A N 1
ATOM 2040 C CA . GLN A 1 258 ? 8.251 -24.728 -25.632 1.00 80.06 258 GLN A CA 1
ATOM 2041 C C . GLN A 1 258 ? 9.346 -25.482 -26.401 1.00 80.06 258 GLN A C 1
ATOM 2043 O O . GLN A 1 258 ? 10.043 -26.304 -25.811 1.00 80.06 258 GLN A O 1
ATOM 2048 N N . GLY A 1 259 ? 9.504 -25.208 -27.700 1.00 80.12 259 GLY A N 1
ATOM 2049 C CA . GLY A 1 259 ? 10.490 -25.866 -28.548 1.00 80.12 259 GLY A CA 1
ATOM 2050 C C . GLY A 1 259 ? 11.922 -25.379 -28.327 1.00 80.12 259 GLY A C 1
ATOM 2051 O O . GLY A 1 259 ? 12.185 -24.450 -27.560 1.00 80.12 259 GLY A O 1
ATOM 2052 N N . HIS A 1 260 ? 12.864 -26.001 -29.034 1.00 84.31 260 HIS A N 1
ATOM 2053 C CA . HIS A 1 260 ? 14.265 -25.576 -29.082 1.00 84.31 260 HIS A CA 1
ATOM 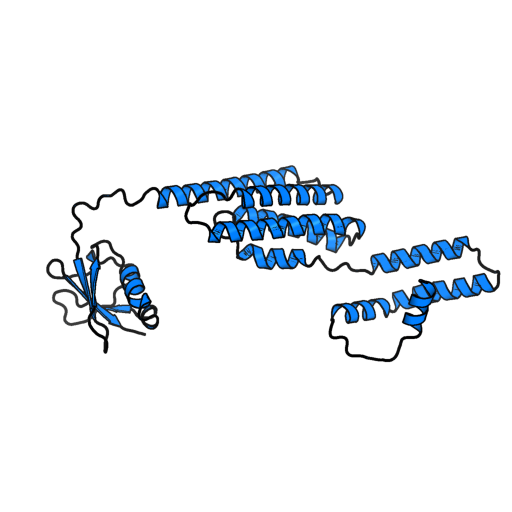2054 C C . HIS A 1 260 ? 14.789 -25.499 -30.514 1.00 84.31 260 HIS A C 1
ATOM 2056 O O . HIS A 1 260 ? 14.302 -26.184 -31.416 1.00 84.31 260 HIS A O 1
ATOM 2062 N N . PHE A 1 261 ? 15.811 -24.666 -30.719 1.00 87.19 261 PHE A N 1
ATOM 2063 C CA . PHE A 1 261 ? 16.497 -24.586 -32.003 1.00 87.19 261 PHE A CA 1
ATOM 2064 C C . PHE A 1 261 ? 17.577 -25.653 -32.135 1.00 87.19 261 PHE A C 1
ATOM 2066 O O . PHE A 1 261 ? 18.333 -25.929 -31.203 1.00 87.19 261 PHE A O 1
ATOM 2073 N N . GLU A 1 262 ? 17.681 -26.181 -33.342 1.00 86.50 262 GLU A N 1
ATOM 2074 C CA . GLU A 1 262 ? 18.731 -27.060 -33.815 1.00 86.50 262 GLU A CA 1
ATOM 2075 C C . GLU A 1 262 ? 19.342 -26.499 -35.098 1.00 86.50 262 GLU A C 1
ATOM 2077 O O . GLU A 1 262 ? 18.677 -25.851 -35.911 1.00 86.50 262 GLU A O 1
ATOM 2082 N N . HIS A 1 263 ? 20.625 -26.764 -35.302 1.00 83.69 263 HIS A N 1
ATOM 2083 C CA . HIS A 1 263 ? 21.365 -26.301 -36.467 1.00 83.69 263 HIS A CA 1
ATOM 2084 C C . HIS A 1 263 ? 22.381 -27.342 -36.925 1.00 83.69 263 HIS A C 1
ATOM 2086 O O . HIS A 1 263 ? 22.962 -28.049 -36.107 1.00 83.69 263 HIS A O 1
ATOM 2092 N N . ILE A 1 264 ? 22.640 -27.399 -38.231 1.00 79.31 264 ILE A N 1
ATOM 2093 C CA . ILE A 1 264 ? 23.687 -28.249 -38.805 1.00 79.31 264 ILE A CA 1
ATOM 2094 C C . ILE A 1 264 ? 24.908 -27.370 -39.067 1.00 79.31 264 ILE A C 1
ATOM 2096 O O . ILE A 1 264 ? 24.916 -26.573 -40.004 1.00 79.31 264 ILE A O 1
ATOM 2100 N N . ALA A 1 265 ? 25.935 -27.475 -38.222 1.00 69.62 265 ALA A N 1
ATOM 2101 C CA . ALA A 1 265 ? 27.171 -26.722 -38.422 1.00 69.62 265 ALA A CA 1
ATOM 2102 C C . ALA A 1 265 ? 27.862 -27.127 -39.738 1.00 69.62 265 ALA A C 1
ATOM 2104 O O . ALA A 1 265 ? 27.831 -28.292 -40.134 1.00 69.62 265 ALA A O 1
ATOM 2105 N N . SER A 1 266 ? 28.509 -26.166 -40.408 1.00 62.31 266 SER A N 1
ATOM 2106 C CA . SER A 1 266 ? 29.225 -26.414 -41.666 1.00 62.31 266 SER A CA 1
ATOM 2107 C C . SER A 1 266 ? 30.234 -27.558 -41.502 1.00 62.31 266 SER A C 1
ATOM 2109 O O . SER A 1 266 ? 31.090 -27.505 -40.620 1.00 62.31 266 SER A O 1
ATOM 2111 N N . GLY A 1 267 ? 30.109 -28.606 -42.322 1.00 59.50 267 GLY A N 1
ATOM 2112 C CA . GLY A 1 267 ? 30.969 -29.796 -42.279 1.00 59.50 267 GLY A CA 1
ATOM 2113 C C . GLY A 1 267 ? 30.527 -30.911 -41.319 1.00 59.50 267 GLY A C 1
ATOM 2114 O O . GLY A 1 267 ? 31.139 -31.978 -41.331 1.00 59.50 267 GLY A O 1
ATOM 2115 N N . LYS A 1 268 ? 29.462 -30.722 -40.527 1.00 66.75 268 LYS A N 1
ATOM 2116 C CA . LYS A 1 268 ? 28.885 -31.769 -39.663 1.00 66.75 268 LYS A CA 1
ATOM 2117 C C . LYS A 1 268 ? 27.621 -32.369 -40.289 1.00 66.75 268 LYS A C 1
ATOM 2119 O O . LYS A 1 268 ? 26.875 -31.683 -40.981 1.00 66.75 268 LYS A O 1
ATOM 2124 N N . ARG A 1 269 ? 27.379 -33.665 -40.046 1.00 64.62 269 ARG A N 1
ATOM 2125 C CA . ARG A 1 269 ? 26.150 -34.372 -40.472 1.00 64.62 269 ARG A CA 1
ATOM 2126 C C . ARG A 1 269 ? 25.032 -34.330 -39.426 1.00 64.62 269 ARG A C 1
ATOM 2128 O O . ARG A 1 269 ? 23.883 -34.587 -39.766 1.00 64.62 269 ARG A O 1
ATOM 2135 N N . GLU A 1 270 ? 25.362 -34.007 -38.180 1.00 75.75 270 GLU A N 1
ATOM 2136 C CA . GLU A 1 270 ? 24.430 -34.034 -37.052 1.00 75.75 270 GLU A CA 1
ATOM 2137 C C . GLU A 1 270 ? 23.909 -32.637 -36.699 1.00 75.75 270 GLU A C 1
ATOM 2139 O O . GLU A 1 270 ? 24.578 -31.622 -36.915 1.00 75.75 270 GLU A O 1
ATOM 2144 N N . ARG A 1 271 ? 22.680 -32.604 -36.171 1.00 81.44 271 ARG A N 1
ATOM 2145 C CA . ARG A 1 271 ? 22.024 -31.395 -35.675 1.00 81.44 271 ARG A CA 1
ATOM 2146 C C . ARG A 1 271 ? 22.454 -31.140 -34.237 1.00 81.44 271 ARG A C 1
ATOM 2148 O O . ARG A 1 271 ? 22.327 -32.015 -33.388 1.00 81.44 271 ARG A O 1
ATOM 2155 N N . GLU A 1 272 ? 22.910 -29.928 -33.961 1.00 83.00 272 GLU A N 1
ATOM 2156 C CA . GLU A 1 272 ? 23.284 -29.494 -32.618 1.00 83.00 272 GLU A CA 1
ATOM 2157 C C . GLU A 1 272 ? 22.231 -28.541 -32.062 1.00 83.00 272 GLU A C 1
ATOM 2159 O O . GLU A 1 272 ? 21.758 -27.637 -32.759 1.00 83.00 272 GLU A O 1
ATOM 2164 N N . ARG A 1 273 ? 21.874 -28.733 -30.789 1.00 85.12 273 ARG A N 1
ATOM 2165 C CA . ARG A 1 273 ? 20.947 -27.853 -30.077 1.00 85.12 273 ARG A CA 1
ATOM 2166 C C . ARG A 1 273 ? 21.605 -26.502 -29.804 1.00 85.12 273 ARG A C 1
ATOM 2168 O O . ARG A 1 273 ? 22.710 -26.441 -29.270 1.00 85.12 273 ARG A O 1
ATOM 2175 N N . ILE A 1 274 ? 20.887 -25.421 -30.097 1.00 85.38 274 ILE A N 1
ATOM 2176 C CA . ILE A 1 274 ? 21.319 -24.044 -29.848 1.00 85.38 274 ILE A CA 1
ATOM 2177 C C . ILE A 1 274 ? 20.447 -23.412 -28.760 1.00 85.38 274 ILE A C 1
ATOM 2179 O O . ILE A 1 274 ? 19.223 -23.556 -28.745 1.00 85.38 274 ILE A O 1
ATOM 2183 N N . GLY A 1 275 ? 21.085 -22.683 -27.843 1.00 83.75 275 GLY A N 1
ATOM 2184 C CA . GLY A 1 275 ? 20.394 -21.909 -26.817 1.00 83.75 275 GLY A CA 1
ATOM 2185 C C . GLY A 1 275 ? 19.622 -20.715 -27.388 1.00 83.75 275 GLY A C 1
ATOM 2186 O O . GLY A 1 275 ? 20.081 -20.028 -28.296 1.00 83.75 275 GLY A O 1
ATOM 2187 N N . HIS A 1 276 ? 18.467 -20.404 -26.797 1.00 82.94 276 HIS A N 1
ATOM 2188 C CA . HIS A 1 276 ? 17.617 -19.277 -27.210 1.00 82.94 276 HIS A CA 1
ATOM 2189 C C . HIS A 1 276 ? 18.278 -17.896 -27.068 1.00 82.94 276 HIS A C 1
ATOM 2191 O O . HIS A 1 276 ? 17.859 -16.944 -27.720 1.00 82.94 276 HIS A O 1
ATOM 2197 N N . ASN A 1 277 ? 19.311 -17.787 -26.233 1.00 84.50 277 ASN A N 1
ATOM 2198 C CA . ASN A 1 277 ? 20.045 -16.540 -26.017 1.00 84.50 277 ASN A CA 1
ATOM 2199 C C . ASN A 1 277 ? 21.156 -16.313 -27.052 1.00 84.50 277 ASN A C 1
ATOM 2201 O O . ASN A 1 277 ? 21.773 -15.249 -27.051 1.00 84.50 277 ASN A O 1
ATOM 2205 N N . ASN A 1 278 ? 21.423 -17.292 -27.921 1.00 84.94 278 ASN A N 1
ATOM 2206 C CA . ASN A 1 278 ? 22.434 -17.147 -28.956 1.00 84.94 278 ASN A CA 1
ATOM 2207 C C . ASN A 1 278 ? 21.966 -16.150 -30.023 1.00 84.94 278 ASN A C 1
ATOM 2209 O O . ASN A 1 278 ? 20.770 -15.997 -30.283 1.00 84.94 278 ASN A O 1
ATOM 2213 N N . GLN A 1 279 ? 22.931 -15.479 -30.644 1.00 87.19 279 GLN A N 1
ATOM 2214 C CA . GLN A 1 279 ? 22.696 -14.528 -31.732 1.00 87.19 279 GLN A CA 1
ATOM 2215 C C . GLN A 1 279 ? 22.809 -15.219 -33.094 1.00 87.19 279 GLN A C 1
ATOM 2217 O O . GLN A 1 279 ? 23.575 -16.172 -33.242 1.00 87.19 279 GLN A O 1
ATOM 2222 N N . VAL A 1 280 ? 22.111 -14.708 -34.110 1.00 84.31 280 VAL A N 1
ATOM 2223 C CA . VAL A 1 280 ? 22.131 -15.251 -35.484 1.00 84.31 280 VAL A CA 1
ATOM 2224 C C . VAL A 1 280 ? 23.555 -15.381 -36.047 1.00 84.31 280 VAL A C 1
ATOM 2226 O O . VAL A 1 280 ? 23.870 -16.374 -36.701 1.00 84.31 280 VAL A O 1
ATOM 2229 N N . LYS A 1 281 ? 24.460 -14.446 -35.738 1.00 82.88 281 LYS A N 1
ATOM 2230 C CA . LYS A 1 281 ? 25.869 -14.482 -36.170 1.00 82.88 281 LYS A CA 1
ATOM 2231 C C . LYS A 1 281 ? 26.667 -15.658 -35.606 1.00 82.88 281 LYS A C 1
ATOM 2233 O O . LYS A 1 281 ? 27.668 -16.051 -36.193 1.00 82.88 281 LYS A O 1
ATOM 2238 N N . GLN A 1 282 ? 26.236 -16.210 -34.470 1.00 81.56 282 GLN A N 1
ATOM 2239 C CA . GLN A 1 282 ? 26.886 -17.351 -33.814 1.00 81.56 282 GLN A CA 1
ATOM 2240 C C . GLN A 1 282 ? 26.511 -18.683 -34.475 1.00 81.56 282 GLN A C 1
ATOM 2242 O O . GLN A 1 282 ? 27.028 -19.734 -34.106 1.00 81.56 282 GLN A O 1
ATOM 2247 N N . ILE A 1 283 ? 25.610 -18.642 -35.453 1.00 79.69 283 ILE A N 1
ATOM 2248 C CA . ILE A 1 283 ? 25.141 -19.792 -36.206 1.00 79.69 283 ILE A CA 1
ATOM 2249 C C . ILE A 1 283 ? 25.995 -19.875 -37.469 1.00 79.69 283 ILE A C 1
ATOM 2251 O O . ILE A 1 283 ? 26.049 -18.924 -38.253 1.00 79.69 283 ILE A O 1
ATOM 2255 N N . GLY A 1 284 ? 26.695 -20.994 -37.657 1.00 67.31 284 GLY A N 1
ATOM 2256 C CA . GLY A 1 284 ? 27.505 -21.217 -38.856 1.00 67.31 284 GLY A CA 1
ATOM 2257 C C . GLY A 1 284 ? 26.642 -21.232 -40.122 1.00 67.31 284 GLY A C 1
ATOM 2258 O O . GLY A 1 284 ? 25.518 -21.709 -40.100 1.00 67.31 284 GLY A O 1
ATOM 2259 N N . GLY A 1 285 ? 27.140 -20.719 -41.242 1.00 64.50 285 GLY A N 1
ATOM 2260 C CA . GLY A 1 285 ? 26.403 -20.750 -42.506 1.00 64.50 285 GLY A CA 1
ATOM 2261 C C . GLY A 1 285 ? 27.161 -20.064 -43.633 1.00 64.50 285 GLY A C 1
ATOM 2262 O O . GLY A 1 285 ? 28.008 -19.205 -43.392 1.00 64.50 285 GLY A O 1
ATOM 2263 N N . THR A 1 286 ? 26.873 -20.457 -44.868 1.00 57.66 286 THR A N 1
ATOM 2264 C CA . THR A 1 286 ? 27.472 -19.880 -46.074 1.00 57.66 286 THR A CA 1
ATOM 2265 C C . THR A 1 286 ? 26.764 -18.572 -46.445 1.00 57.66 286 THR A C 1
ATOM 2267 O O . THR A 1 286 ? 25.557 -18.545 -46.680 1.00 57.66 286 THR A O 1
ATOM 2270 N N . GLY A 1 287 ? 27.510 -17.465 -46.499 1.00 67.00 287 GLY A N 1
ATOM 2271 C CA . GLY A 1 287 ? 26.992 -16.154 -46.915 1.00 67.00 287 GLY A CA 1
ATOM 2272 C C . GLY A 1 287 ? 26.021 -15.514 -45.912 1.00 67.00 287 GLY A C 1
ATOM 2273 O O . GLY A 1 287 ? 26.192 -15.634 -44.700 1.00 67.00 287 GLY A O 1
ATOM 2274 N N . SER A 1 288 ? 24.997 -14.822 -46.414 1.00 74.50 288 SER A N 1
ATOM 2275 C CA . SER A 1 288 ? 23.973 -14.094 -45.642 1.00 74.50 288 SER A CA 1
ATOM 2276 C C . SER A 1 288 ? 22.709 -14.919 -45.354 1.00 74.50 288 SER A C 1
ATOM 2278 O O . SER A 1 288 ? 21.672 -14.355 -45.024 1.00 74.50 288 SER A O 1
ATOM 2280 N N . THR A 1 289 ? 22.766 -16.253 -45.461 1.00 78.25 289 THR A N 1
ATOM 2281 C CA . THR A 1 289 ? 21.626 -17.141 -45.157 1.00 78.25 289 THR A CA 1
ATOM 2282 C C . THR A 1 289 ? 21.954 -18.101 -44.010 1.00 78.25 289 THR A C 1
ATOM 2284 O O . THR A 1 289 ? 23.071 -18.613 -43.915 1.00 78.25 289 THR A O 1
ATOM 2287 N N . ARG A 1 290 ? 20.990 -18.342 -43.116 1.00 84.12 290 ARG A N 1
ATOM 2288 C CA . ARG A 1 290 ? 21.058 -19.310 -42.008 1.00 84.12 290 ARG A CA 1
ATOM 2289 C C . ARG A 1 290 ? 19.825 -20.204 -42.041 1.00 84.12 290 ARG A C 1
ATOM 2291 O O . ARG A 1 290 ? 18.728 -19.716 -42.293 1.00 84.12 290 ARG A O 1
ATOM 2298 N N . ILE A 1 291 ? 19.992 -21.499 -41.785 1.00 84.38 291 ILE A N 1
ATOM 2299 C CA . ILE A 1 291 ? 18.886 -22.467 -41.750 1.00 84.38 291 ILE A CA 1
ATOM 2300 C C . ILE A 1 291 ? 18.813 -23.055 -40.350 1.00 84.38 291 ILE A C 1
ATOM 2302 O O . ILE A 1 291 ? 19.746 -23.724 -39.924 1.00 84.38 291 ILE A O 1
ATOM 2306 N N . LEU A 1 292 ? 17.704 -22.838 -39.653 1.00 86.19 292 LEU A N 1
ATOM 2307 C CA . LEU A 1 292 ? 17.465 -23.377 -38.319 1.00 86.19 292 LEU A CA 1
ATOM 2308 C C . LEU A 1 292 ? 16.312 -24.358 -38.348 1.00 86.19 292 LEU A C 1
ATOM 2310 O O . LEU A 1 292 ? 15.319 -24.143 -39.035 1.00 86.19 292 LEU A O 1
ATOM 2314 N N . TYR A 1 293 ? 16.430 -25.406 -37.553 1.00 86.31 293 TYR A N 1
ATOM 2315 C CA . TYR A 1 293 ? 15.368 -26.363 -37.313 1.00 86.31 293 TYR A CA 1
ATOM 2316 C C . TYR A 1 293 ? 14.762 -26.046 -35.954 1.00 86.31 293 TYR A C 1
ATOM 2318 O O . TYR A 1 293 ? 15.480 -25.946 -34.966 1.00 86.31 293 TYR A O 1
ATOM 2326 N N . LEU A 1 294 ? 13.454 -25.839 -35.897 1.00 84.31 294 LEU A N 1
ATOM 2327 C CA . LEU A 1 294 ? 12.748 -25.622 -34.643 1.00 84.31 294 LEU A CA 1
ATOM 2328 C C . LEU A 1 294 ? 11.971 -26.895 -34.317 1.00 84.31 294 LEU A C 1
ATOM 2330 O O . LEU A 1 294 ? 11.032 -27.273 -35.023 1.00 84.31 294 LEU A O 1
ATOM 2334 N N . VAL A 1 295 ? 12.411 -27.567 -33.258 1.00 81.69 295 VAL A N 1
ATOM 2335 C CA . VAL A 1 295 ? 11.819 -28.809 -32.770 1.00 81.69 295 VAL A CA 1
ATOM 2336 C C . VAL A 1 295 ? 10.843 -28.445 -31.663 1.00 81.69 295 VAL A C 1
ATOM 2338 O O . VAL A 1 295 ? 11.236 -27.851 -30.661 1.00 81.69 295 VAL A O 1
ATOM 2341 N N . SER A 1 296 ? 9.560 -28.740 -31.874 1.00 76.06 296 SER A N 1
ATOM 2342 C CA . SER A 1 296 ? 8.552 -28.626 -30.816 1.00 76.06 296 SER A CA 1
ATOM 2343 C C . SER A 1 296 ? 8.848 -29.659 -29.735 1.00 76.06 296 SER A C 1
ATOM 2345 O O . SER A 1 296 ? 9.221 -30.785 -30.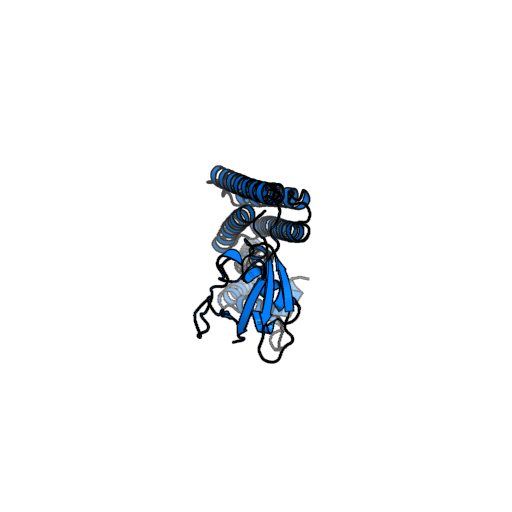069 1.00 76.06 296 SER A O 1
ATOM 2347 N N . ALA A 1 297 ? 8.664 -29.270 -28.473 1.00 63.56 297 ALA A N 1
ATOM 2348 C CA . ALA A 1 297 ? 8.513 -30.225 -27.382 1.00 63.56 297 ALA A CA 1
ATOM 2349 C C . ALA A 1 297 ? 7.259 -31.087 -27.587 1.00 63.56 297 ALA A C 1
ATOM 2351 O O . ALA A 1 297 ? 6.332 -30.602 -28.293 1.00 63.56 297 ALA A O 1
#